Protein AF-A0A0C9VPK1-F1 (afdb_monomer)

pLDDT: mean 84.2, std 15.13, range [41.62, 97.56]

Secondary structure (DSSP, 8-state):
-----------------------PPPPHHHHHHHHHHHHHH-STT--HHHHHT-TTTGGGTTTS-HHHH-GGGG-HHHHHHHHHHHHHHH-TT-SSHHHHHHHHHHHTTS-GGG-SEEEEEEEE-TTSSSEEEEEEE--HHHHGGGGG-SEEEEE------SSSS---EEEEE-TTT----

Nearest PDB structures (foldseek):
  8xat-assembly2_B-3  TM=3.861E-01  e=8.772E-01  Arabidopsis thaliana
  7z8k-assembly1_e  TM=2.302E-01  e=4.860E+00  Homo sapiens
  8pr3-assembly1_f  TM=2.172E-01  e=9.303E+00  Homo sapiens

Foldseek 3Di:
DDDDDDDDDDPPPPPPPDPPQPPDDQDPLLLVLLLVLCVVLDLVPDALVSSQPRPVNCVSQVNDGSCVSPVNSVDRVVSVVSSVVSQCVVQVLHPDLSSVVVVQVVLVVDDPQAHFWDDWDWAQDPVRPGIDTDTDGDNNVVVVCQVQFPDKDKPPPPPVDPDDDDDIDIDTHHPVVPDDD

Mean predicted aligned error: 11.18 Å

Sequence (181 aa):
MLASQFIPCQPFYSPYNHPSFPSAKLTYQGKAAYQEAIRRAGIIGATVHKVDNAVSTPAIFNNESPQAVFPTLGNRCIKNDILMREKKRHCPNGVGFLGVVAAHMEDMKKNPEDRYIHYVQTELSSDGNGNIEVVVMMNAKLVQELHSARASLYDNTYKKVLRAHNEWEAVIWNDKLNCRK

Structure (mmCIF, N/CA/C/O backbone):
data_AF-A0A0C9VPK1-F1
#
_entry.id   AF-A0A0C9VPK1-F1
#
loop_
_atom_site.group_PDB
_atom_site.id
_atom_site.type_symbol
_atom_site.label_atom_id
_atom_site.label_alt_id
_atom_site.label_comp_id
_atom_site.label_asym_id
_atom_site.label_entity_id
_atom_site.label_seq_id
_atom_site.pdbx_PDB_ins_code
_atom_site.Cartn_x
_atom_site.Cartn_y
_atom_site.Cartn_z
_atom_site.occupancy
_atom_site.B_iso_or_equiv
_atom_site.auth_seq_id
_atom_site.auth_comp_id
_atom_site.auth_asym_id
_atom_site.auth_atom_id
_atom_site.pdbx_PDB_model_num
ATOM 1 N N . MET A 1 1 ? 71.068 -23.345 11.509 1.00 42.56 1 MET A N 1
ATOM 2 C CA . MET A 1 1 ? 70.682 -23.029 10.117 1.00 42.56 1 MET A CA 1
ATOM 3 C C . MET A 1 1 ? 69.201 -23.341 9.965 1.00 42.56 1 MET A C 1
ATOM 5 O O . MET A 1 1 ? 68.855 -24.509 9.898 1.00 42.56 1 MET A O 1
ATOM 9 N N . LEU A 1 2 ? 68.329 -22.331 10.009 1.00 41.62 2 LEU A N 1
ATOM 10 C CA . LEU A 1 2 ? 66.895 -22.486 9.736 1.00 41.62 2 LEU A CA 1
ATOM 11 C C . LEU A 1 2 ? 66.598 -21.738 8.437 1.00 41.62 2 LEU A C 1
ATOM 13 O O . LEU A 1 2 ? 66.772 -20.523 8.366 1.00 41.62 2 LEU A O 1
ATOM 17 N N . ALA A 1 3 ? 66.235 -22.488 7.400 1.00 43.94 3 ALA A N 1
ATOM 18 C CA . ALA A 1 3 ? 65.866 -21.952 6.100 1.00 43.94 3 ALA A CA 1
ATOM 19 C C . ALA A 1 3 ? 64.449 -21.364 6.180 1.00 43.94 3 ALA A C 1
ATOM 21 O O . ALA A 1 3 ? 63.481 -22.090 6.398 1.00 43.94 3 ALA A O 1
ATOM 22 N N . SER A 1 4 ? 64.343 -20.046 6.017 1.00 48.31 4 SER A N 1
ATOM 23 C CA . SER A 1 4 ? 63.071 -19.344 5.851 1.00 48.31 4 SER A CA 1
ATOM 24 C C . SER A 1 4 ? 62.548 -19.606 4.438 1.00 48.31 4 SER A C 1
ATOM 26 O O . SER A 1 4 ? 63.126 -19.134 3.458 1.00 48.31 4 SER A O 1
ATOM 28 N N . GLN A 1 5 ? 61.493 -20.411 4.321 1.00 52.12 5 GLN A N 1
ATOM 29 C CA . GLN A 1 5 ? 60.783 -20.625 3.063 1.00 52.12 5 GLN A CA 1
ATOM 30 C C . GLN A 1 5 ? 59.834 -19.445 2.827 1.00 52.12 5 GLN A C 1
ATOM 32 O O . GLN A 1 5 ? 58.813 -19.304 3.496 1.00 52.12 5 GLN A O 1
ATOM 37 N N . PHE A 1 6 ? 60.183 -18.587 1.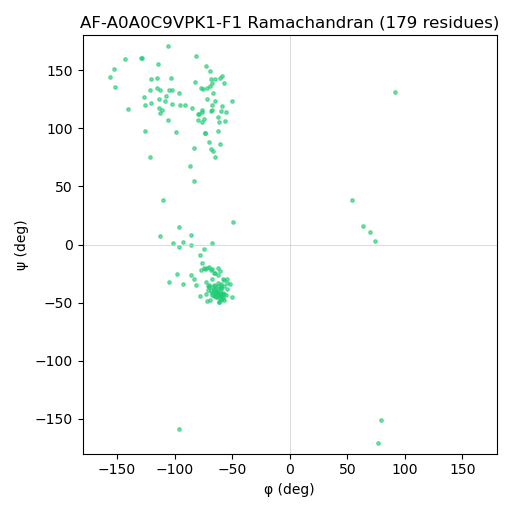868 1.00 45.78 6 PHE A N 1
ATOM 38 C CA . PHE A 1 6 ? 59.280 -17.575 1.326 1.00 45.78 6 PHE A CA 1
ATOM 39 C C . PHE A 1 6 ? 58.164 -18.268 0.534 1.00 45.78 6 PHE A C 1
ATOM 41 O O . PHE A 1 6 ? 58.421 -18.877 -0.503 1.00 45.78 6 PHE A O 1
ATOM 48 N N . ILE A 1 7 ? 56.924 -18.159 1.009 1.00 53.84 7 ILE A N 1
ATOM 49 C CA . ILE A 1 7 ? 55.732 -18.533 0.243 1.00 53.84 7 ILE A CA 1
ATOM 50 C C . ILE A 1 7 ? 55.358 -17.322 -0.626 1.00 53.84 7 ILE A C 1
ATOM 52 O O . ILE A 1 7 ? 55.063 -16.261 -0.071 1.00 53.84 7 ILE A O 1
ATOM 56 N N . PRO A 1 8 ? 55.372 -17.417 -1.966 1.00 48.47 8 PRO A N 1
ATOM 57 C CA . PRO A 1 8 ? 54.947 -16.310 -2.810 1.00 48.47 8 PRO A CA 1
ATOM 58 C C . PRO A 1 8 ? 53.423 -16.145 -2.729 1.00 48.47 8 PRO A C 1
ATOM 60 O O . PRO A 1 8 ? 52.670 -17.082 -2.998 1.00 48.47 8 PRO A O 1
ATOM 63 N N . CYS A 1 9 ? 52.962 -14.938 -2.386 1.00 46.94 9 CYS A N 1
ATOM 64 C CA . CYS A 1 9 ? 51.560 -14.544 -2.515 1.00 46.94 9 CYS A CA 1
ATOM 65 C C . CYS A 1 9 ? 51.147 -14.607 -3.992 1.00 46.94 9 CYS A C 1
ATOM 67 O O . CYS A 1 9 ? 51.520 -13.748 -4.789 1.00 46.94 9 CYS A O 1
ATOM 69 N N . GLN A 1 10 ? 50.370 -15.623 -4.359 1.00 56.12 10 GLN A N 1
ATOM 70 C CA . GLN A 1 10 ? 49.669 -15.660 -5.640 1.00 56.12 10 GLN A CA 1
ATOM 71 C C . GLN A 1 10 ? 48.596 -14.554 -5.644 1.00 56.12 10 GLN A C 1
ATOM 73 O O . GLN A 1 10 ? 47.824 -14.463 -4.684 1.00 56.12 10 GLN A O 1
ATOM 78 N N . PRO A 1 11 ? 48.508 -13.705 -6.684 1.00 51.56 11 PRO A N 1
ATOM 79 C CA . PRO A 1 11 ? 47.418 -12.749 -6.792 1.00 51.56 11 PRO A CA 1
ATOM 80 C C . PRO A 1 11 ? 46.107 -13.510 -7.029 1.00 51.56 11 PRO A C 1
ATOM 82 O O . PRO A 1 11 ? 45.929 -14.163 -8.055 1.00 51.56 11 PRO A O 1
ATOM 85 N N . PHE A 1 12 ? 45.176 -13.415 -6.078 1.00 52.31 12 PHE A N 1
ATOM 86 C CA . PHE A 1 12 ? 43.795 -13.874 -6.232 1.00 52.31 12 PHE A CA 1
ATOM 87 C C . PHE A 1 12 ? 43.073 -13.011 -7.285 1.00 52.31 12 PHE A C 1
ATOM 89 O O . PHE A 1 12 ? 42.327 -12.094 -6.950 1.00 52.31 12 PHE A O 1
ATOM 96 N N . TYR A 1 13 ? 43.278 -13.289 -8.573 1.00 54.75 13 TYR A N 1
ATOM 97 C CA . TYR A 1 13 ? 42.384 -12.817 -9.631 1.00 54.75 13 TYR A CA 1
ATOM 98 C C . TYR A 1 13 ? 41.205 -13.786 -9.730 1.00 54.75 13 TYR A C 1
ATOM 100 O O . TYR A 1 13 ? 41.189 -14.694 -10.555 1.00 54.75 13 TYR A O 1
ATOM 108 N N . SER A 1 14 ? 40.208 -13.603 -8.864 1.00 59.59 14 SER A N 1
ATOM 109 C CA . SER A 1 14 ? 38.869 -14.100 -9.171 1.00 59.59 14 SER A CA 1
ATOM 110 C C . SER A 1 14 ? 38.235 -13.088 -10.129 1.00 59.59 14 SER A C 1
ATOM 112 O O . SER A 1 14 ? 38.027 -11.942 -9.717 1.00 59.59 14 SER A O 1
ATOM 114 N N . PRO A 1 15 ? 37.982 -13.420 -11.409 1.00 57.31 15 PRO A N 1
ATOM 115 C CA . PRO A 1 15 ? 37.240 -12.524 -12.280 1.00 57.31 15 PRO A CA 1
ATOM 116 C C . PRO A 1 15 ? 35.837 -12.355 -11.692 1.00 57.31 15 PRO A C 1
ATOM 118 O O . PRO A 1 15 ? 35.029 -13.284 -11.675 1.00 57.31 15 PRO A O 1
ATOM 121 N N . TYR A 1 16 ? 35.555 -11.161 -11.173 1.00 54.12 16 TYR A N 1
ATOM 122 C CA . TYR A 1 16 ? 34.211 -10.769 -10.779 1.00 54.12 16 TYR A CA 1
ATOM 123 C C . TYR A 1 16 ? 33.336 -10.776 -12.037 1.00 54.12 16 TYR A C 1
ATOM 125 O O . TYR A 1 16 ? 33.333 -9.823 -12.815 1.00 54.12 16 TYR A O 1
ATOM 133 N N . ASN A 1 17 ? 32.599 -11.868 -12.252 1.00 57.59 17 ASN A N 1
ATOM 134 C CA . ASN A 1 17 ? 31.547 -11.946 -13.259 1.00 57.59 17 ASN A CA 1
ATOM 135 C C . ASN A 1 17 ? 30.399 -11.032 -12.819 1.00 57.59 17 ASN A C 1
ATOM 137 O O . ASN A 1 17 ? 29.425 -11.478 -12.213 1.00 57.59 17 ASN A O 1
ATOM 141 N N . HIS A 1 18 ? 30.515 -9.733 -13.088 1.00 54.72 18 HIS A N 1
ATOM 142 C CA . HIS A 1 18 ? 29.355 -8.858 -13.051 1.00 54.72 18 HIS A CA 1
ATOM 143 C C . HIS A 1 18 ? 28.410 -9.309 -14.170 1.00 54.72 18 HIS A C 1
ATOM 145 O O . HIS A 1 18 ? 28.839 -9.352 -15.325 1.00 54.72 18 HIS A O 1
ATOM 151 N N . PRO A 1 19 ? 27.143 -9.650 -13.874 1.00 58.69 19 PRO A N 1
ATOM 152 C CA . PRO A 1 19 ? 26.166 -9.926 -14.915 1.00 58.69 19 PRO A CA 1
ATOM 153 C C . PRO A 1 19 ? 26.096 -8.718 -15.851 1.00 58.69 19 PRO A C 1
ATOM 155 O O . PRO A 1 19 ? 25.707 -7.623 -15.436 1.00 58.69 19 PRO A O 1
ATOM 158 N N . SER A 1 20 ? 26.510 -8.896 -17.104 1.00 59.22 20 SER A N 1
ATOM 159 C CA . SER A 1 20 ? 26.363 -7.873 -18.129 1.00 59.22 20 SER A CA 1
ATOM 160 C C . SER A 1 20 ? 24.892 -7.820 -18.516 1.00 59.22 20 SER A C 1
ATOM 162 O O . SER A 1 20 ? 24.392 -8.614 -19.311 1.00 59.22 20 SER A O 1
ATOM 164 N N . PHE A 1 21 ? 24.156 -6.889 -17.911 1.00 62.47 21 PHE A N 1
ATOM 165 C CA . PHE A 1 21 ? 22.821 -6.592 -18.404 1.00 62.47 21 PHE A CA 1
ATOM 166 C C . PHE A 1 21 ? 22.936 -6.100 -19.851 1.00 62.47 21 PHE A C 1
ATOM 168 O O . PHE A 1 21 ? 23.884 -5.373 -20.168 1.00 62.47 21 PHE A O 1
ATOM 175 N N . PRO A 1 22 ? 21.985 -6.463 -20.727 1.00 63.25 22 PRO A N 1
ATOM 176 C CA . PRO A 1 22 ? 21.956 -5.949 -22.086 1.00 63.25 22 PRO A CA 1
ATOM 177 C C . PRO A 1 22 ? 22.067 -4.424 -22.045 1.00 63.25 22 PRO A C 1
ATOM 179 O O . PRO A 1 22 ? 21.245 -3.761 -21.413 1.00 63.25 22 PRO A O 1
ATOM 182 N N . SER A 1 23 ? 23.065 -3.861 -22.728 1.00 63.34 23 SER A N 1
ATOM 183 C CA . SER A 1 23 ? 23.268 -2.405 -22.838 1.00 63.34 23 SER A CA 1
ATOM 184 C C . SER A 1 23 ? 22.165 -1.703 -23.641 1.00 63.34 23 SER A C 1
ATOM 186 O O . SER A 1 23 ? 22.208 -0.490 -23.857 1.00 63.34 23 SER A O 1
ATOM 188 N N . ALA A 1 24 ? 21.170 -2.466 -24.099 1.00 70.94 24 ALA A N 1
ATOM 189 C CA . ALA A 1 24 ? 20.020 -1.972 -24.818 1.00 70.94 24 ALA A CA 1
ATOM 190 C C . ALA A 1 24 ? 19.269 -0.924 -23.986 1.00 70.94 24 ALA A C 1
ATOM 192 O O . ALA A 1 24 ? 19.067 -1.055 -22.777 1.00 70.94 24 ALA A O 1
ATOM 193 N N . LYS A 1 25 ? 18.825 0.138 -24.657 1.00 82.69 25 LYS A N 1
ATOM 194 C CA . LYS A 1 25 ? 17.969 1.148 -24.037 1.00 82.69 25 LYS A CA 1
ATOM 195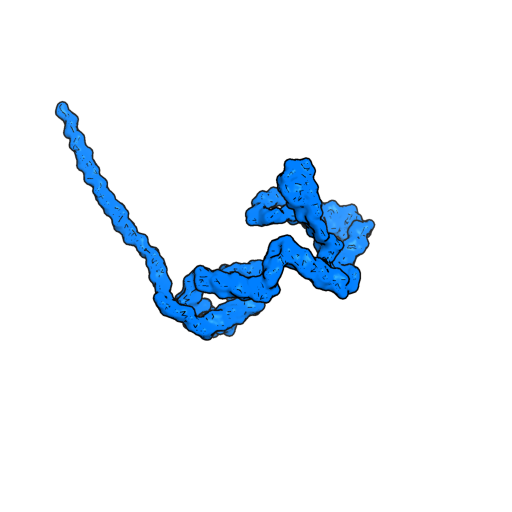 C C . LYS A 1 25 ? 16.598 0.540 -23.747 1.00 82.69 25 LYS A C 1
ATOM 197 O O . LYS A 1 25 ? 16.068 -0.224 -24.553 1.00 82.69 25 LYS A O 1
ATOM 202 N N . LEU A 1 26 ? 16.003 0.916 -22.614 1.00 87.81 26 LEU A N 1
ATOM 203 C CA . LEU A 1 26 ? 14.614 0.578 -22.310 1.00 87.81 26 LEU A CA 1
ATOM 204 C C . LEU A 1 26 ? 13.706 1.148 -23.408 1.00 87.81 26 LEU A C 1
ATOM 206 O O . LEU A 1 26 ? 13.651 2.364 -23.604 1.00 87.81 26 LEU A O 1
AT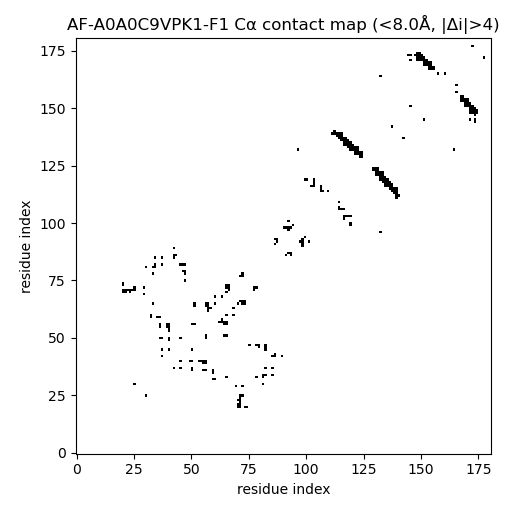OM 210 N N . THR A 1 27 ? 12.989 0.273 -24.110 1.00 92.44 27 THR A N 1
ATOM 211 C CA . THR A 1 27 ? 12.026 0.685 -25.134 1.00 92.44 27 THR A CA 1
ATOM 212 C C . THR A 1 27 ? 10.784 1.291 -24.484 1.00 92.44 27 THR A C 1
ATOM 214 O O . THR A 1 27 ? 10.420 0.961 -23.351 1.00 92.44 27 THR A O 1
ATOM 217 N N . TYR A 1 28 ? 10.094 2.172 -25.213 1.00 94.81 28 TYR A N 1
ATOM 218 C CA . TYR A 1 28 ? 8.826 2.736 -24.747 1.00 94.81 28 TYR A CA 1
ATOM 219 C C . TYR A 1 28 ? 7.793 1.638 -24.449 1.00 94.81 28 TYR A C 1
ATOM 221 O O . TYR A 1 28 ? 7.147 1.678 -23.406 1.00 94.81 28 TYR A O 1
ATOM 229 N N . GLN A 1 29 ? 7.701 0.627 -25.320 1.00 94.62 29 GLN A N 1
ATOM 230 C CA . GLN A 1 29 ? 6.799 -0.515 -25.148 1.00 94.62 29 GLN A CA 1
ATOM 231 C C . GLN A 1 29 ? 7.100 -1.296 -23.864 1.00 94.62 29 GLN A C 1
ATOM 233 O O . GLN A 1 29 ? 6.183 -1.537 -23.086 1.00 94.62 29 GLN A O 1
ATOM 238 N N . GLY A 1 30 ? 8.372 -1.609 -23.585 1.00 94.50 30 GLY A N 1
ATOM 239 C CA . GLY A 1 30 ? 8.754 -2.309 -22.356 1.00 94.50 30 GLY A CA 1
ATOM 240 C C . GLY A 1 30 ? 8.433 -1.498 -21.100 1.00 94.50 30 GLY A C 1
ATOM 241 O O . GLY A 1 30 ? 7.912 -2.035 -20.123 1.00 94.50 30 GLY A O 1
ATOM 242 N N . LYS A 1 31 ? 8.659 -0.178 -21.145 1.00 96.25 31 LYS A N 1
ATOM 243 C CA . LYS A 1 31 ? 8.264 0.732 -20.061 1.00 96.25 31 LYS A CA 1
ATOM 244 C C . LYS A 1 31 ? 6.748 0.730 -19.849 1.00 96.25 31 LYS A C 1
ATOM 246 O O . LYS A 1 31 ? 6.309 0.592 -18.712 1.00 96.25 31 LYS A O 1
ATOM 251 N N . ALA A 1 32 ? 5.968 0.882 -20.918 1.00 97.00 32 ALA A N 1
ATOM 252 C CA . ALA A 1 32 ? 4.511 0.945 -20.858 1.00 97.00 32 ALA A CA 1
ATOM 253 C C . ALA A 1 32 ? 3.898 -0.377 -20.367 1.00 97.00 32 ALA A C 1
ATOM 255 O O . ALA A 1 32 ? 3.043 -0.358 -19.484 1.00 97.00 32 ALA A O 1
ATOM 256 N N . ALA A 1 33 ? 4.387 -1.518 -20.863 1.00 96.75 33 ALA A N 1
ATOM 257 C CA . ALA A 1 33 ? 3.967 -2.845 -20.417 1.00 96.75 33 ALA A CA 1
ATOM 258 C C . ALA A 1 33 ? 4.248 -3.050 -18.922 1.00 96.75 33 ALA A C 1
ATOM 260 O O . ALA A 1 33 ? 3.382 -3.497 -18.173 1.00 96.75 33 ALA A O 1
ATOM 261 N N . TYR A 1 34 ? 5.432 -2.647 -18.450 1.00 97.56 34 TYR A N 1
ATOM 262 C CA . TYR A 1 34 ? 5.765 -2.772 -17.032 1.00 97.56 34 TYR A CA 1
ATOM 263 C C . TYR A 1 34 ? 4.965 -1.799 -16.146 1.00 97.56 34 TYR A C 1
ATOM 265 O O . TYR A 1 34 ? 4.568 -2.158 -15.041 1.00 97.56 34 TYR A O 1
ATOM 273 N N . GLN A 1 35 ? 4.658 -0.588 -16.629 1.00 97.25 35 GLN A N 1
ATOM 274 C CA . GLN A 1 35 ? 3.729 0.328 -15.949 1.00 97.25 35 GLN A CA 1
ATOM 275 C C . GLN A 1 35 ? 2.328 -0.275 -15.820 1.00 97.25 35 GLN A C 1
ATOM 277 O O . GLN A 1 35 ? 1.709 -0.160 -14.765 1.00 97.25 35 GLN A O 1
ATOM 282 N N . GLU A 1 36 ? 1.838 -0.941 -16.863 1.00 96.69 36 GLU A N 1
ATOM 283 C CA . GLU A 1 36 ? 0.554 -1.637 -16.819 1.00 96.69 36 GLU A CA 1
ATOM 284 C C . GLU A 1 36 ? 0.575 -2.804 -15.822 1.00 96.69 36 GLU A C 1
ATOM 286 O O . GLU A 1 36 ? -0.352 -2.951 -15.027 1.00 96.69 36 GLU A O 1
ATOM 291 N N . ALA A 1 37 ? 1.672 -3.566 -15.769 1.00 97.06 37 ALA A N 1
ATOM 292 C CA . ALA A 1 37 ? 1.845 -4.633 -14.783 1.00 97.06 37 ALA A CA 1
ATOM 293 C C . ALA A 1 37 ? 1.796 -4.106 -13.344 1.00 97.06 37 ALA A C 1
ATOM 295 O O . ALA A 1 37 ? 1.114 -4.681 -12.498 1.00 97.06 37 ALA A O 1
ATOM 296 N N . ILE A 1 38 ? 2.441 -2.966 -13.079 1.00 97.00 38 ILE A N 1
ATOM 297 C CA . ILE A 1 38 ? 2.388 -2.286 -11.778 1.00 97.00 38 ILE A CA 1
ATOM 298 C C . ILE A 1 38 ? 0.948 -1.904 -11.405 1.00 97.00 38 ILE A C 1
ATOM 300 O O . ILE A 1 38 ? 0.539 -2.099 -10.260 1.00 97.00 38 ILE A O 1
ATOM 304 N N . ARG A 1 39 ? 0.168 -1.369 -12.352 1.00 94.94 39 ARG A N 1
ATOM 305 C CA . ARG A 1 39 ? -1.224 -0.969 -12.095 1.00 94.94 39 ARG A CA 1
ATOM 306 C C . ARG A 1 39 ? -2.113 -2.166 -11.783 1.00 94.94 39 ARG A C 1
ATOM 308 O O . ARG A 1 39 ? -2.876 -2.097 -10.825 1.00 94.94 39 ARG A O 1
ATOM 315 N N . ARG A 1 40 ? -1.988 -3.258 -12.546 1.00 94.69 40 ARG A N 1
ATOM 316 C CA . ARG A 1 40 ? -2.790 -4.474 -12.334 1.00 94.69 40 ARG A CA 1
ATOM 317 C C . ARG A 1 40 ? -2.415 -5.228 -11.064 1.00 94.69 40 ARG A C 1
ATOM 319 O O . ARG A 1 40 ? -3.300 -5.738 -10.390 1.00 94.69 40 ARG A O 1
ATOM 326 N N . ALA A 1 41 ? -1.129 -5.258 -10.714 1.00 94.94 41 ALA A N 1
ATOM 327 C CA . ALA A 1 41 ? -0.662 -5.855 -9.465 1.00 94.94 41 ALA A CA 1
ATOM 328 C C . ALA A 1 41 ? -1.071 -5.039 -8.221 1.00 94.94 41 ALA A C 1
ATOM 330 O O . ALA A 1 41 ? -1.066 -5.567 -7.110 1.00 94.94 41 ALA A O 1
ATOM 331 N N . GLY A 1 42 ? -1.422 -3.762 -8.404 1.00 92.75 42 GLY A N 1
ATOM 332 C CA . GLY A 1 42 ? -1.739 -2.824 -7.333 1.00 92.75 42 GLY A CA 1
ATOM 333 C C . GLY A 1 42 ? -0.504 -2.054 -6.867 1.00 92.75 42 GLY A C 1
ATOM 334 O O . GLY A 1 42 ? 0.546 -2.621 -6.591 1.00 92.75 42 GLY A O 1
ATOM 335 N N . ILE A 1 43 ? -0.624 -0.728 -6.768 1.00 91.38 43 ILE A N 1
ATOM 336 C CA . ILE A 1 43 ? 0.518 0.175 -6.523 1.00 91.38 43 ILE A CA 1
ATOM 337 C C . ILE A 1 43 ? 0.891 0.246 -5.039 1.00 91.38 43 ILE A C 1
ATOM 339 O O . ILE A 1 43 ? 2.070 0.370 -4.678 1.00 91.38 43 ILE A O 1
ATOM 343 N N . ILE A 1 44 ? -0.114 0.161 -4.168 1.00 85.69 44 ILE A N 1
ATOM 344 C CA . ILE A 1 44 ? 0.054 0.255 -2.719 1.00 85.69 44 ILE A CA 1
ATOM 345 C C . ILE A 1 44 ? 0.832 -0.970 -2.235 1.00 85.69 44 ILE A C 1
ATOM 347 O O . ILE A 1 44 ? 0.433 -2.112 -2.438 1.00 85.69 44 ILE A O 1
ATOM 351 N N . GLY A 1 45 ? 1.993 -0.735 -1.620 1.00 85.00 45 GLY A N 1
ATOM 352 C CA . GLY A 1 45 ? 2.850 -1.811 -1.119 1.00 85.00 45 GLY A CA 1
ATOM 353 C C . GLY A 1 45 ? 3.535 -2.661 -2.199 1.00 85.00 45 GLY A C 1
ATOM 354 O O . GLY A 1 45 ? 4.137 -3.685 -1.850 1.00 85.00 45 GLY A O 1
ATOM 355 N N . ALA A 1 46 ? 3.489 -2.255 -3.476 1.00 91.94 46 ALA A N 1
ATOM 356 C CA . ALA A 1 46 ? 4.197 -2.944 -4.552 1.00 91.94 46 ALA A CA 1
ATOM 357 C C . ALA A 1 46 ? 5.715 -2.875 -4.372 1.00 91.94 46 ALA A C 1
ATOM 359 O O . ALA A 1 46 ? 6.289 -1.852 -3.990 1.00 91.94 46 ALA A O 1
ATOM 360 N N . THR A 1 47 ? 6.381 -3.968 -4.713 1.00 94.94 47 THR A N 1
ATOM 361 C CA . THR A 1 47 ? 7.832 -4.061 -4.884 1.00 94.94 47 THR A CA 1
ATOM 362 C C . THR A 1 47 ? 8.091 -4.698 -6.241 1.00 94.94 47 THR A C 1
ATOM 364 O O . THR A 1 47 ? 7.208 -5.367 -6.770 1.00 94.94 47 THR A O 1
ATOM 367 N N . VAL A 1 48 ? 9.292 -4.531 -6.802 1.00 96.44 48 VAL A N 1
ATOM 368 C CA . VAL A 1 48 ? 9.663 -5.198 -8.066 1.00 96.44 48 VAL A CA 1
ATOM 369 C C . VAL A 1 48 ? 9.357 -6.698 -7.999 1.00 96.44 48 VAL A C 1
ATOM 371 O O . VAL A 1 48 ? 8.699 -7.226 -8.880 1.00 96.44 48 VAL A O 1
ATOM 374 N N . HIS A 1 49 ? 9.716 -7.346 -6.888 1.00 96.00 49 HIS A N 1
ATOM 375 C CA . HIS A 1 49 ? 9.436 -8.762 -6.663 1.00 96.00 49 HIS A CA 1
ATOM 376 C C . HIS A 1 49 ? 7.934 -9.093 -6.641 1.00 96.00 49 HIS A C 1
ATOM 378 O O . HIS A 1 49 ? 7.525 -10.085 -7.234 1.00 96.00 49 HIS A O 1
ATOM 384 N N . LYS A 1 50 ? 7.097 -8.278 -5.981 1.00 96.12 50 LYS A N 1
ATOM 385 C CA . LYS A 1 50 ? 5.640 -8.495 -5.978 1.00 96.12 50 LYS A CA 1
ATOM 386 C C . LYS A 1 50 ? 5.024 -8.304 -7.360 1.00 96.12 50 LYS A C 1
ATOM 388 O O . LYS A 1 50 ? 4.115 -9.039 -7.708 1.00 96.12 50 LYS A O 1
ATOM 393 N N . VAL A 1 51 ? 5.509 -7.326 -8.126 1.00 96.81 51 VAL A N 1
ATOM 394 C CA . VAL A 1 51 ? 5.019 -7.059 -9.484 1.00 96.81 51 VAL A CA 1
ATOM 395 C C . VAL A 1 51 ? 5.427 -8.190 -10.422 1.00 96.81 51 VAL A C 1
ATOM 397 O O . VAL A 1 51 ? 4.572 -8.720 -11.118 1.00 96.81 51 VAL A O 1
ATOM 400 N N . ASP A 1 52 ? 6.691 -8.615 -10.401 1.00 96.12 52 ASP A N 1
ATOM 401 C CA . ASP A 1 52 ? 7.180 -9.708 -11.251 1.00 96.12 52 ASP A CA 1
ATOM 402 C C . ASP A 1 52 ? 6.421 -11.024 -10.996 1.00 96.12 52 ASP A C 1
ATOM 404 O O . ASP A 1 52 ? 6.131 -11.753 -11.939 1.00 96.12 52 ASP A O 1
ATOM 408 N N . ASN A 1 53 ? 6.061 -11.301 -9.736 1.00 95.50 53 ASN A N 1
ATOM 409 C CA . ASN A 1 53 ? 5.344 -12.517 -9.335 1.00 95.50 53 ASN A CA 1
ATOM 410 C C . ASN A 1 53 ? 3.814 -12.370 -9.293 1.00 95.50 53 ASN A C 1
ATOM 412 O O . ASN A 1 53 ? 3.122 -13.308 -8.897 1.00 95.50 53 ASN A O 1
ATOM 416 N N . ALA A 1 54 ? 3.259 -11.209 -9.646 1.00 95.56 54 ALA A N 1
ATOM 41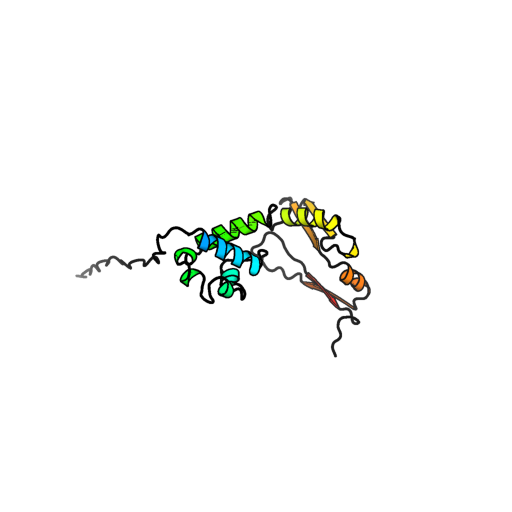7 C CA . ALA A 1 54 ? 1.813 -11.036 -9.652 1.00 95.56 54 ALA A CA 1
ATOM 418 C C . ALA A 1 54 ? 1.179 -11.889 -10.758 1.00 95.56 54 ALA A C 1
ATOM 420 O O . ALA A 1 54 ? 1.660 -11.913 -11.889 1.00 95.56 54 ALA A O 1
ATOM 421 N N . VAL A 1 55 ? 0.042 -12.523 -10.456 1.00 95.06 55 VAL A N 1
ATOM 422 C CA . VAL A 1 55 ? -0.706 -13.376 -11.404 1.00 95.06 55 VAL A CA 1
ATOM 423 C C . VAL A 1 55 ? -1.086 -12.617 -12.683 1.00 95.06 55 VAL A C 1
ATOM 425 O O . VAL A 1 55 ? -1.144 -13.193 -13.764 1.00 95.06 55 VAL A O 1
ATOM 428 N N . SER A 1 56 ? -1.301 -11.304 -12.583 1.00 95.62 56 SER A N 1
ATOM 429 C CA . SER A 1 56 ? -1.632 -10.441 -13.718 1.00 95.62 56 SER A CA 1
ATOM 430 C C . SER A 1 56 ? -0.460 -10.156 -14.659 1.00 95.62 56 SER A C 1
ATOM 432 O O . SER A 1 56 ? -0.688 -9.736 -15.791 1.00 95.62 56 SER A O 1
ATOM 434 N N . THR A 1 57 ? 0.782 -10.312 -14.197 1.00 95.56 57 THR A N 1
ATOM 435 C CA . THR A 1 57 ? 1.974 -9.858 -14.922 1.00 95.56 57 THR A CA 1
ATOM 436 C C . THR A 1 57 ? 2.278 -10.719 -16.148 1.00 95.56 57 THR A C 1
ATOM 438 O O . THR A 1 57 ? 2.412 -10.133 -17.222 1.00 95.56 57 THR A O 1
ATOM 441 N N . PRO A 1 58 ? 2.299 -12.067 -16.078 1.00 94.75 58 PRO A N 1
ATOM 442 C CA . PRO A 1 58 ? 2.521 -12.901 -17.261 1.00 94.75 58 PRO A CA 1
ATOM 443 C C . PRO A 1 58 ? 1.538 -12.604 -18.400 1.00 94.75 58 PRO A C 1
ATOM 445 O O . PRO A 1 58 ? 1.950 -12.520 -19.552 1.00 94.75 58 PRO A O 1
ATOM 448 N N . ALA A 1 59 ? 0.265 -12.330 -18.094 1.00 95.12 59 ALA A N 1
ATOM 449 C CA . ALA A 1 59 ? -0.748 -12.007 -19.104 1.00 95.12 59 ALA A CA 1
ATOM 450 C C . ALA A 1 59 ? -0.418 -10.748 -19.936 1.00 95.12 59 ALA A C 1
ATOM 452 O O . ALA A 1 59 ? -0.911 -10.599 -21.050 1.00 95.12 59 ALA A O 1
ATOM 453 N N . ILE A 1 60 ? 0.416 -9.842 -19.415 1.00 96.25 60 ILE A N 1
ATOM 454 C CA . ILE A 1 60 ? 0.870 -8.628 -20.115 1.00 96.25 60 ILE A CA 1
ATOM 455 C C . ILE A 1 60 ? 2.098 -8.915 -20.990 1.00 96.25 60 ILE A C 1
ATOM 457 O O . ILE A 1 60 ? 2.323 -8.234 -21.989 1.00 96.25 60 ILE A O 1
ATOM 461 N N . PHE A 1 61 ? 2.881 -9.933 -20.635 1.00 96.12 61 PHE A N 1
ATOM 462 C CA . PHE A 1 61 ? 4.125 -10.320 -21.300 1.00 96.12 61 PHE A CA 1
ATOM 463 C C . PHE A 1 61 ? 3.975 -11.657 -22.046 1.00 96.12 61 PHE A C 1
ATOM 465 O O . PHE A 1 61 ? 4.893 -12.466 -22.052 1.00 96.12 61 PHE A O 1
ATOM 472 N N . ASN A 1 62 ? 2.819 -11.904 -22.675 1.00 93.19 62 ASN A N 1
ATOM 473 C CA . ASN A 1 62 ? 2.543 -13.110 -23.476 1.00 93.19 62 ASN A CA 1
ATOM 474 C C . ASN A 1 62 ? 2.782 -14.440 -22.731 1.00 93.19 62 ASN A C 1
ATOM 476 O O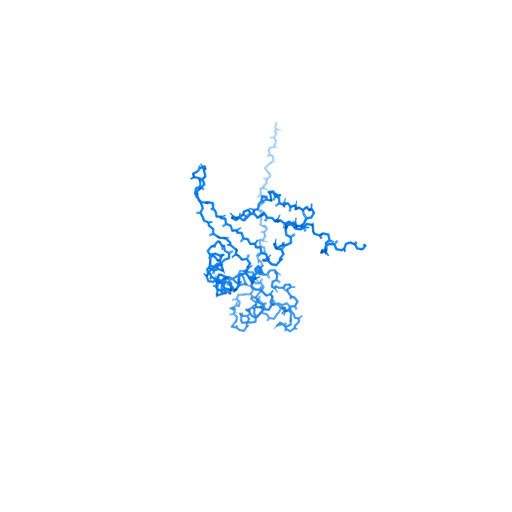 . ASN A 1 62 ? 3.256 -15.410 -23.311 1.00 93.19 62 ASN A O 1
ATOM 480 N N . ASN A 1 63 ? 2.433 -14.484 -21.445 1.00 94.19 63 ASN A N 1
ATOM 481 C CA . ASN A 1 63 ? 2.679 -15.595 -20.519 1.00 94.19 63 ASN A CA 1
ATOM 482 C C . ASN A 1 63 ? 4.161 -15.898 -20.246 1.00 94.19 63 ASN A C 1
ATOM 484 O O . ASN A 1 63 ? 4.479 -16.935 -19.667 1.00 94.19 63 ASN A O 1
ATOM 488 N N . GLU A 1 64 ? 5.061 -14.978 -20.586 1.00 93.31 64 GLU A N 1
ATOM 489 C CA . GLU A 1 64 ? 6.478 -15.056 -20.253 1.00 93.31 64 GLU A CA 1
ATOM 490 C C . GLU A 1 64 ? 6.862 -14.077 -19.134 1.00 93.31 64 GLU A C 1
ATOM 492 O O . GLU A 1 64 ? 6.097 -13.206 -18.710 1.00 93.31 64 GLU A O 1
ATOM 497 N N . SER A 1 65 ? 8.092 -14.215 -18.632 1.00 93.12 65 SER A N 1
ATOM 498 C CA . SER A 1 65 ? 8.652 -13.251 -17.683 1.00 93.12 65 SER A CA 1
ATOM 499 C C . SER A 1 65 ? 8.941 -11.899 -18.363 1.00 93.12 65 SER A C 1
ATOM 501 O O . SER A 1 65 ? 9.347 -11.879 -19.528 1.00 93.12 65 SER A O 1
ATOM 503 N N . PRO A 1 66 ? 8.858 -10.759 -17.646 1.00 93.88 66 PRO A N 1
ATOM 504 C CA . PRO A 1 66 ? 9.135 -9.442 -18.230 1.00 93.88 66 PRO A CA 1
ATOM 505 C C . PRO A 1 66 ? 10.509 -9.333 -18.909 1.00 93.88 66 PRO A C 1
ATOM 507 O O . PRO A 1 66 ? 10.653 -8.632 -19.907 1.00 93.88 66 PRO A O 1
ATOM 510 N N . GLN A 1 67 ? 11.514 -10.038 -18.377 1.00 93.50 67 GLN A N 1
ATOM 511 C CA . GLN A 1 67 ? 12.879 -10.056 -18.911 1.00 93.50 67 GLN A CA 1
ATOM 512 C C . GLN A 1 67 ? 13.049 -10.932 -20.163 1.00 93.50 67 GLN A C 1
ATOM 514 O O . GLN A 1 67 ? 13.991 -10.704 -20.915 1.00 93.50 67 GLN A O 1
ATOM 519 N N . ALA A 1 68 ? 12.166 -11.910 -20.392 1.00 91.62 68 ALA A N 1
ATOM 520 C CA . ALA A 1 68 ? 12.184 -12.725 -21.608 1.00 91.62 68 ALA A CA 1
ATOM 521 C C . ALA A 1 68 ? 11.691 -11.910 -22.814 1.00 91.62 68 ALA A C 1
ATOM 523 O O . ALA A 1 68 ? 12.335 -11.903 -23.859 1.00 91.62 68 ALA A O 1
ATOM 524 N N . VAL A 1 69 ? 10.626 -11.121 -22.622 1.00 92.69 69 VAL A N 1
ATOM 525 C CA . VAL A 1 69 ? 10.075 -10.244 -23.669 1.00 92.69 69 VAL A CA 1
ATOM 526 C C . VAL A 1 69 ? 10.909 -8.974 -23.850 1.00 92.69 69 VAL A C 1
ATOM 528 O O . VAL A 1 69 ? 11.199 -8.562 -24.972 1.00 92.69 69 VAL A O 1
ATOM 531 N N . PHE A 1 70 ? 11.315 -8.334 -22.749 1.00 92.94 70 PHE A N 1
ATOM 532 C CA . PHE A 1 70 ? 12.145 -7.130 -22.772 1.00 92.94 70 PHE A CA 1
ATOM 533 C C . PHE A 1 70 ? 13.398 -7.341 -21.912 1.00 92.94 70 PHE A C 1
ATOM 535 O O . PHE A 1 70 ? 13.356 -7.100 -20.703 1.00 92.94 70 PHE A O 1
ATOM 542 N N . PRO A 1 71 ? 14.551 -7.689 -22.514 1.00 91.38 71 PRO A N 1
ATOM 543 C CA . PRO A 1 71 ? 15.773 -8.021 -21.772 1.00 91.38 71 PRO A CA 1
ATOM 544 C C . PRO A 1 71 ? 16.240 -6.940 -20.780 1.00 91.38 71 PRO A C 1
ATOM 546 O O . PRO A 1 71 ? 16.802 -7.236 -19.727 1.00 91.38 71 PRO A O 1
ATOM 549 N N . THR A 1 72 ? 15.948 -5.666 -21.065 1.00 91.12 72 THR A N 1
ATOM 550 C CA . THR A 1 72 ? 16.267 -4.525 -20.185 1.00 91.12 72 THR A CA 1
ATOM 551 C C . THR A 1 72 ? 15.511 -4.543 -18.852 1.00 91.12 72 THR A C 1
ATOM 553 O O . THR A 1 72 ? 16.014 -4.016 -17.859 1.00 91.12 72 THR A O 1
ATOM 556 N N . LEU A 1 73 ? 14.345 -5.198 -18.786 1.00 92.50 73 LEU A N 1
ATOM 557 C CA . LEU A 1 73 ? 13.589 -5.409 -17.548 1.00 92.50 73 LEU A CA 1
ATOM 558 C C . LEU A 1 73 ? 14.218 -6.485 -16.646 1.00 92.50 73 LEU A C 1
ATOM 560 O O . LEU A 1 73 ? 13.774 -6.656 -15.513 1.00 92.50 73 LEU A O 1
ATOM 564 N N . GLY A 1 74 ? 15.287 -7.164 -17.075 1.00 90.56 74 GLY A N 1
ATOM 565 C CA . GLY A 1 74 ? 16.136 -7.945 -16.168 1.00 90.56 74 GLY A CA 1
ATOM 566 C C . GLY A 1 74 ? 16.857 -7.064 -15.136 1.00 90.56 74 GLY A C 1
ATOM 567 O O . GLY A 1 74 ? 17.164 -7.510 -14.031 1.00 90.56 74 GLY A O 1
ATOM 568 N N . ASN A 1 75 ? 17.066 -5.777 -15.443 1.00 91.19 75 ASN A N 1
ATOM 569 C CA . ASN A 1 75 ? 17.703 -4.838 -14.527 1.00 91.19 75 ASN A CA 1
ATOM 570 C C . ASN A 1 75 ? 16.713 -4.347 -13.454 1.00 91.19 75 ASN A C 1
ATOM 572 O O . ASN A 1 75 ? 15.779 -3.580 -13.714 1.00 91.19 75 ASN A O 1
ATOM 576 N N . ARG A 1 76 ? 16.962 -4.751 -12.203 1.00 92.50 76 ARG A N 1
ATOM 577 C CA . ARG A 1 76 ? 16.147 -4.368 -11.043 1.00 92.50 76 ARG A CA 1
ATOM 578 C C . ARG A 1 76 ? 16.088 -2.855 -10.815 1.00 92.50 76 ARG A C 1
ATOM 580 O O . ARG A 1 76 ? 15.033 -2.374 -10.406 1.00 92.50 76 ARG A O 1
ATOM 587 N N . CYS A 1 77 ? 17.165 -2.112 -11.073 1.00 92.25 77 CYS A N 1
ATOM 588 C CA . CYS A 1 77 ? 17.194 -0.658 -10.888 1.00 92.25 77 CYS A CA 1
ATOM 589 C C . CYS A 1 77 ? 16.215 0.031 -11.842 1.00 92.25 77 CYS A C 1
ATOM 591 O O . CYS A 1 77 ? 15.402 0.834 -11.400 1.00 92.25 77 CYS A O 1
ATOM 593 N N . ILE A 1 78 ? 16.197 -0.376 -13.117 1.00 93.38 78 ILE A N 1
ATOM 594 C CA . ILE A 1 78 ? 15.260 0.158 -14.117 1.00 93.38 78 ILE A CA 1
ATOM 595 C C . ILE A 1 78 ? 13.809 -0.104 -13.696 1.00 93.38 78 ILE A C 1
ATOM 597 O O . ILE A 1 78 ? 12.984 0.812 -13.695 1.00 93.38 78 ILE A O 1
ATOM 601 N N . LYS A 1 79 ? 13.490 -1.339 -13.287 1.00 95.75 79 LYS A N 1
ATOM 602 C CA . LYS A 1 79 ? 12.149 -1.688 -12.787 1.00 95.75 79 LYS A CA 1
ATOM 603 C C . LYS A 1 79 ? 11.763 -0.866 -11.560 1.00 95.75 79 LYS A C 1
ATOM 605 O O . LYS A 1 79 ? 10.624 -0.408 -11.459 1.00 95.75 79 LYS A O 1
ATOM 610 N N . ASN A 1 80 ? 12.705 -0.663 -10.640 1.00 95.38 80 ASN A N 1
ATOM 611 C CA . ASN A 1 80 ? 12.481 0.132 -9.441 1.00 95.38 80 ASN A CA 1
ATOM 612 C C . ASN A 1 80 ? 12.240 1.610 -9.774 1.00 95.38 80 ASN A C 1
ATOM 614 O O . ASN A 1 80 ? 11.328 2.205 -9.216 1.00 95.38 80 ASN A O 1
ATOM 618 N N . ASP A 1 81 ? 12.972 2.183 -10.727 1.00 95.56 81 ASP A N 1
ATOM 619 C CA . ASP A 1 81 ? 12.767 3.565 -11.169 1.00 95.56 81 ASP A CA 1
ATOM 620 C C . ASP A 1 81 ? 11.382 3.768 -11.791 1.00 95.56 81 ASP A C 1
ATOM 622 O O . ASP A 1 81 ? 10.710 4.765 -11.514 1.00 95.56 81 ASP A O 1
ATOM 626 N N . ILE A 1 82 ? 10.921 2.816 -12.612 1.00 96.38 82 ILE A N 1
ATOM 627 C CA . ILE A 1 82 ? 9.559 2.836 -13.165 1.00 96.38 82 ILE A CA 1
ATOM 628 C C . ILE A 1 82 ? 8.539 2.764 -12.022 1.00 96.38 82 ILE A C 1
ATOM 630 O O . ILE A 1 82 ? 7.645 3.607 -11.950 1.00 96.38 8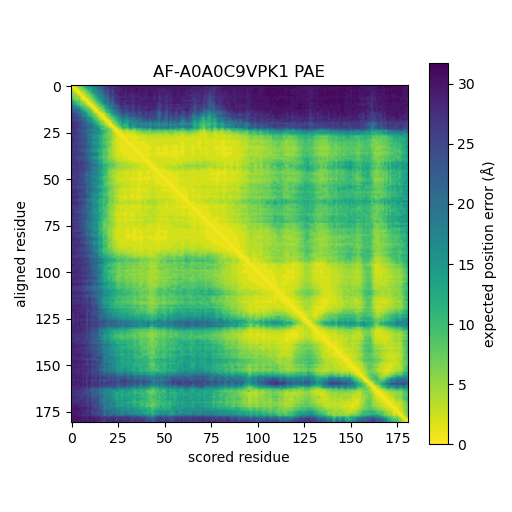2 ILE A O 1
ATOM 634 N N . LEU A 1 83 ? 8.709 1.814 -11.098 1.00 95.88 83 LEU A N 1
ATOM 635 C CA . LEU A 1 83 ? 7.825 1.630 -9.947 1.00 95.88 83 LEU A CA 1
ATOM 636 C C . LEU A 1 83 ? 7.757 2.872 -9.053 1.00 95.88 83 LEU A C 1
ATOM 638 O O . LEU A 1 83 ? 6.669 3.282 -8.660 1.00 95.88 83 LEU A O 1
ATOM 642 N N . MET A 1 84 ? 8.891 3.492 -8.734 1.00 93.25 84 MET A N 1
ATOM 643 C CA . MET A 1 84 ? 8.937 4.673 -7.872 1.00 93.25 84 MET A CA 1
ATOM 644 C C . MET A 1 84 ? 8.285 5.891 -8.534 1.00 93.25 84 MET A C 1
ATOM 646 O O . MET A 1 84 ? 7.584 6.645 -7.859 1.00 93.25 84 MET A O 1
ATOM 650 N N . ARG A 1 85 ? 8.439 6.062 -9.855 1.00 93.75 85 ARG A N 1
ATOM 651 C CA . ARG A 1 85 ? 7.721 7.105 -10.609 1.00 93.75 85 ARG A CA 1
ATOM 652 C C . ARG A 1 85 ? 6.212 6.873 -10.602 1.00 93.75 85 ARG A C 1
ATOM 654 O O . ARG A 1 85 ? 5.457 7.818 -10.390 1.00 93.75 85 ARG A O 1
ATOM 661 N N . GLU A 1 86 ? 5.778 5.629 -10.789 1.00 93.94 86 GLU A N 1
ATOM 662 C CA . GLU A 1 86 ? 4.363 5.250 -10.719 1.00 93.94 86 GLU A CA 1
ATOM 663 C C . GLU A 1 86 ? 3.771 5.486 -9.325 1.00 93.94 86 GLU A C 1
ATOM 665 O O . GLU A 1 86 ? 2.723 6.119 -9.198 1.00 93.94 86 GLU A O 1
ATOM 670 N N . LYS A 1 87 ? 4.486 5.082 -8.269 1.00 91.94 87 LYS A N 1
ATOM 671 C CA . LYS A 1 87 ? 4.101 5.359 -6.880 1.00 91.94 87 LYS A CA 1
ATOM 672 C C . LYS A 1 87 ? 3.972 6.850 -6.606 1.00 91.94 87 LYS A C 1
ATOM 674 O O . LYS A 1 87 ? 2.974 7.263 -6.034 1.00 91.94 87 LYS A O 1
ATOM 679 N N . LYS A 1 88 ? 4.940 7.663 -7.039 1.00 90.75 88 LYS A N 1
ATOM 680 C CA . LYS A 1 88 ? 4.898 9.120 -6.847 1.00 90.75 88 LYS A CA 1
ATOM 681 C C . LYS A 1 88 ? 3.706 9.762 -7.561 1.00 90.75 88 LYS A C 1
ATOM 683 O O . LYS A 1 88 ? 3.128 10.705 -7.037 1.00 90.75 88 LYS A O 1
ATOM 688 N N . ARG A 1 89 ? 3.322 9.253 -8.737 1.00 91.19 89 ARG A N 1
ATOM 689 C CA . ARG A 1 89 ? 2.145 9.745 -9.468 1.00 91.19 89 ARG A CA 1
ATOM 690 C C . ARG A 1 89 ? 0.836 9.425 -8.745 1.00 91.19 89 ARG A C 1
ATOM 692 O O . ARG A 1 89 ? -0.051 10.267 -8.720 1.00 91.19 89 ARG A O 1
ATOM 699 N N . HIS A 1 90 ? 0.713 8.222 -8.188 1.00 88.88 90 HIS A N 1
ATOM 700 C CA . HIS A 1 90 ? -0.510 7.784 -7.507 1.00 88.88 90 HIS A CA 1
ATOM 701 C C . HIS A 1 90 ? -0.616 8.255 -6.055 1.00 88.88 90 HIS A C 1
ATOM 703 O O . HIS A 1 90 ? -1.717 8.469 -5.561 1.00 88.88 90 HIS A O 1
ATOM 709 N N . CYS A 1 91 ? 0.514 8.430 -5.378 1.00 87.31 91 CYS A N 1
ATOM 710 C CA . CYS A 1 91 ? 0.596 8.896 -4.000 1.00 87.31 91 CYS A CA 1
ATOM 711 C C . CYS A 1 91 ? 1.438 10.184 -3.967 1.00 87.31 91 CYS A C 1
ATOM 713 O O . CYS A 1 91 ? 2.606 10.131 -3.570 1.00 87.31 91 CYS A O 1
ATOM 715 N N . PRO A 1 92 ? 0.888 11.338 -4.406 1.00 89.62 92 PRO A N 1
ATOM 716 C CA . PRO A 1 92 ? 1.645 12.590 -4.509 1.00 89.62 92 PRO A CA 1
ATOM 717 C C . PRO A 1 92 ? 2.160 13.077 -3.149 1.00 89.62 92 PRO A C 1
ATOM 719 O O . PRO A 1 92 ? 3.274 13.588 -3.065 1.00 89.62 92 PRO A O 1
ATOM 722 N N . ASN A 1 93 ? 1.399 12.824 -2.082 1.00 90.56 93 ASN A N 1
ATOM 723 C CA . ASN A 1 93 ? 1.768 13.146 -0.699 1.00 90.56 9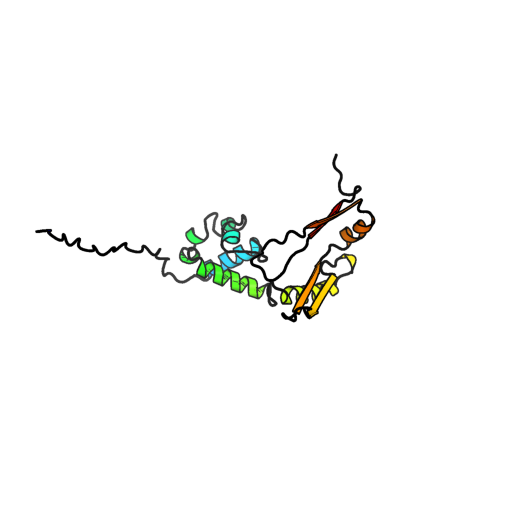3 ASN A CA 1
ATOM 724 C C . ASN A 1 93 ? 2.628 12.049 -0.037 1.00 90.56 93 ASN A C 1
ATOM 726 O O . ASN A 1 93 ? 2.900 12.090 1.161 1.00 90.56 93 ASN A O 1
ATOM 730 N N . GLY A 1 94 ? 3.070 11.057 -0.817 1.00 86.50 94 GLY A N 1
ATOM 731 C CA . GLY A 1 94 ? 3.827 9.909 -0.337 1.00 86.50 94 GLY A CA 1
ATOM 732 C C . GLY A 1 94 ? 2.966 8.862 0.371 1.00 86.50 94 GLY A C 1
ATOM 733 O O . GLY A 1 94 ? 1.740 8.892 0.333 1.00 86.50 94 GLY A O 1
ATOM 734 N N . VAL A 1 95 ? 3.646 7.895 0.990 1.00 82.00 95 VAL A N 1
ATOM 735 C CA . VAL A 1 95 ? 3.040 6.768 1.732 1.00 82.00 95 VAL A CA 1
ATOM 736 C C . VAL A 1 95 ? 3.304 6.841 3.243 1.00 82.00 95 VAL A C 1
ATOM 738 O O . VAL A 1 95 ? 3.044 5.879 3.954 1.00 82.00 95 VAL A O 1
ATOM 741 N N . GLY A 1 96 ? 3.885 7.950 3.715 1.00 86.25 96 GLY A N 1
ATOM 742 C CA . GLY A 1 96 ? 4.140 8.216 5.134 1.00 86.25 96 GLY A CA 1
ATOM 743 C C . GLY A 1 96 ? 3.042 9.074 5.767 1.00 86.25 96 GLY A C 1
ATOM 744 O O . GLY A 1 96 ? 1.947 9.187 5.218 1.00 86.25 96 GLY A O 1
ATOM 745 N N . PHE A 1 97 ? 3.359 9.734 6.883 1.00 89.81 97 PHE A N 1
ATOM 746 C CA . PHE A 1 97 ? 2.399 10.517 7.669 1.00 89.81 97 PHE A CA 1
ATOM 747 C C . PHE A 1 97 ? 1.669 11.603 6.866 1.00 89.81 97 PHE A C 1
ATOM 749 O O . PHE A 1 97 ? 0.448 11.685 6.927 1.00 89.81 97 PHE A O 1
ATOM 756 N N . LEU A 1 98 ? 2.365 12.365 6.013 1.00 91.50 98 LEU A N 1
ATOM 757 C CA . LEU A 1 98 ? 1.718 13.356 5.135 1.00 91.50 98 LEU A CA 1
ATOM 758 C C . LEU A 1 98 ? 0.687 12.734 4.179 1.00 91.50 98 LEU A C 1
ATOM 760 O O . LEU A 1 98 ? -0.342 13.343 3.883 1.00 91.50 98 LEU A O 1
ATOM 764 N N . GLY A 1 99 ? 0.939 11.507 3.718 1.00 91.38 99 GLY A N 1
ATOM 765 C CA . GLY A 1 99 ? -0.022 10.741 2.931 1.00 91.38 99 GLY A CA 1
ATOM 766 C C . GLY A 1 99 ? -1.271 10.399 3.743 1.00 91.38 99 GLY A C 1
ATOM 767 O O . GLY A 1 99 ? -2.379 10.510 3.226 1.00 91.38 99 GLY A O 1
ATOM 768 N N . VAL A 1 100 ? -1.097 10.059 5.024 1.00 92.12 100 VAL A N 1
ATOM 769 C CA . VAL A 1 100 ? -2.198 9.803 5.965 1.00 92.12 100 VAL A CA 1
ATOM 770 C C . VAL A 1 100 ? -2.987 11.076 6.266 1.00 92.12 100 VAL A C 1
ATOM 772 O O . VAL A 1 100 ? -4.210 11.031 6.222 1.00 92.12 100 VAL A O 1
ATOM 775 N N . VAL A 1 101 ? -2.327 12.215 6.496 1.00 94.69 101 VAL A N 1
ATOM 776 C CA . VAL A 1 101 ? -2.995 13.515 6.697 1.00 94.69 101 VAL A CA 1
ATOM 777 C C . VAL A 1 101 ? -3.877 13.854 5.495 1.00 94.69 101 VAL A C 1
ATOM 779 O O . VAL A 1 101 ? -5.053 14.174 5.655 1.00 94.69 101 VAL A O 1
ATOM 782 N N . ALA A 1 102 ? -3.348 13.719 4.276 1.00 94.31 102 ALA A N 1
ATOM 783 C CA . ALA A 1 102 ? -4.130 13.957 3.068 1.00 94.31 102 ALA A CA 1
ATOM 784 C C . ALA A 1 102 ? -5.293 12.962 2.920 1.00 94.31 102 ALA A C 1
ATOM 786 O O . ALA A 1 102 ? -6.405 13.362 2.579 1.00 94.31 102 ALA A O 1
ATOM 787 N N . ALA A 1 103 ? -5.061 11.678 3.210 1.00 92.94 103 ALA A N 1
ATOM 788 C CA . ALA A 1 103 ? -6.113 10.669 3.198 1.00 92.94 103 ALA A CA 1
ATOM 789 C C . ALA A 1 103 ? -7.205 10.974 4.233 1.00 92.94 103 ALA A C 1
ATOM 791 O O . ALA A 1 103 ? -8.379 10.815 3.922 1.00 92.94 103 ALA A O 1
ATOM 792 N N . HIS A 1 104 ? -6.843 11.469 5.419 1.00 95.44 104 HIS A N 1
ATOM 793 C CA . HIS A 1 104 ? -7.785 11.890 6.454 1.00 95.44 104 HIS A CA 1
ATOM 794 C C . HIS A 1 104 ? -8.645 13.071 5.996 1.00 95.44 104 HIS A C 1
ATOM 796 O O . HIS A 1 104 ? -9.858 13.042 6.177 1.00 95.44 104 HIS A O 1
ATOM 802 N N . MET A 1 105 ? -8.057 14.075 5.335 1.00 95.06 105 MET A N 1
ATOM 803 C CA . MET A 1 105 ? -8.821 15.196 4.770 1.00 95.06 105 MET A CA 1
ATOM 804 C C . MET A 1 105 ? -9.858 14.738 3.738 1.00 95.06 105 MET A C 1
ATOM 806 O O . MET A 1 105 ? -10.964 15.274 3.697 1.00 95.06 105 MET A O 1
ATOM 810 N N . GLU A 1 106 ? -9.523 13.745 2.912 1.00 94.19 106 GLU A N 1
ATOM 811 C CA . GLU A 1 106 ? -10.484 13.135 1.986 1.00 94.19 106 GLU A CA 1
ATOM 812 C C . GLU A 1 106 ? -11.532 12.288 2.720 1.00 94.19 106 GLU A C 1
ATOM 814 O O . GLU A 1 106 ? -12.714 12.334 2.384 1.00 94.19 106 GLU A O 1
ATOM 819 N N . ASP A 1 107 ? -11.129 11.549 3.753 1.00 94.69 107 ASP A N 1
ATOM 820 C CA . ASP A 1 107 ? -12.019 10.703 4.547 1.00 94.69 107 ASP A CA 1
ATOM 821 C C . ASP A 1 107 ? -13.057 11.525 5.325 1.00 94.69 107 ASP A C 1
ATOM 823 O O . ASP A 1 107 ? -14.225 11.151 5.402 1.00 94.69 107 ASP A O 1
ATOM 827 N N . MET A 1 108 ? -12.677 12.713 5.800 1.00 94.50 108 MET A N 1
ATOM 828 C CA . MET A 1 108 ? -13.577 13.659 6.466 1.00 94.50 108 MET A CA 1
ATOM 829 C C . MET A 1 108 ? -14.719 14.159 5.569 1.00 94.50 108 MET A C 1
ATOM 831 O O . MET A 1 108 ? -15.748 14.591 6.091 1.00 94.50 108 MET A O 1
ATOM 835 N N . LYS A 1 109 ? -14.587 14.057 4.238 1.00 96.31 109 LYS A N 1
ATOM 836 C CA . LYS A 1 109 ? -15.667 14.378 3.285 1.00 96.31 109 LYS A CA 1
ATOM 837 C C . LYS A 1 109 ? -16.735 13.285 3.209 1.00 96.31 109 LYS A C 1
ATOM 839 O O . LYS A 1 109 ? -17.811 13.530 2.670 1.00 96.31 109 LYS A O 1
ATOM 844 N N . LYS A 1 110 ? -16.450 12.083 3.716 1.00 94.50 110 LYS A N 1
ATOM 845 C CA . LYS A 1 110 ? -17.401 10.969 3.757 1.00 94.50 110 LYS A CA 1
ATOM 846 C C . LYS A 1 110 ? -18.355 11.106 4.940 1.00 94.50 110 LYS A C 1
ATOM 848 O O . LYS A 1 110 ? -18.069 11.798 5.928 1.00 94.50 110 LYS A O 1
ATOM 853 N N . ASN A 1 111 ? -19.458 10.368 4.862 1.00 94.44 111 ASN A N 1
ATOM 854 C CA . ASN A 1 111 ? -20.351 10.169 5.996 1.00 94.44 111 ASN A CA 1
ATOM 855 C C . ASN A 1 111 ? -19.587 9.520 7.161 1.00 94.44 111 ASN A C 1
ATOM 857 O O . ASN A 1 111 ? -18.724 8.678 6.905 1.00 94.44 111 ASN A O 1
ATOM 861 N N . PRO A 1 112 ? -19.898 9.857 8.426 1.00 90.38 112 PRO A N 1
ATOM 862 C CA . PRO A 1 112 ? -19.190 9.320 9.592 1.00 90.38 112 PRO A CA 1
ATOM 863 C C . PRO A 1 112 ? -19.081 7.788 9.632 1.00 90.38 112 PRO A C 1
ATOM 865 O O . PRO A 1 112 ? -18.066 7.258 10.072 1.00 90.38 112 PRO A O 1
ATOM 868 N N . GLU A 1 113 ? -20.093 7.079 9.130 1.00 90.69 113 GLU A N 1
ATOM 869 C CA . GLU A 1 113 ? -20.142 5.610 9.098 1.00 90.69 113 GLU A CA 1
ATOM 870 C C . GLU A 1 113 ? -19.185 4.972 8.077 1.00 90.69 113 GLU A C 1
ATOM 872 O O . GLU A 1 113 ? -18.834 3.799 8.209 1.00 90.69 113 GLU A O 1
ATOM 877 N N . ASP A 1 114 ? -18.751 5.740 7.076 1.00 92.00 114 ASP A N 1
ATOM 878 C CA . ASP A 1 114 ? -17.853 5.290 6.006 1.00 92.00 114 ASP A CA 1
ATOM 879 C C . ASP A 1 114 ? -16.398 5.735 6.236 1.00 92.00 114 ASP A C 1
ATOM 881 O O . ASP A 1 114 ? -15.519 5.467 5.408 1.00 92.00 114 ASP A O 1
ATOM 885 N N . ARG A 1 115 ? -16.135 6.430 7.351 1.00 94.06 115 ARG A N 1
ATOM 886 C CA . ARG A 1 115 ? -14.795 6.886 7.725 1.00 94.06 115 ARG A CA 1
ATOM 887 C C . ARG A 1 115 ? -13.975 5.736 8.282 1.00 94.06 115 ARG A C 1
ATOM 889 O O . ARG A 1 115 ? -14.426 4.970 9.137 1.00 94.06 115 ARG A O 1
ATOM 896 N N . TYR A 1 116 ? -12.741 5.658 7.811 1.00 93.62 116 TYR A N 1
ATOM 897 C CA . TYR A 1 116 ? -11.724 4.752 8.316 1.00 93.62 116 TYR A CA 1
ATOM 898 C C . TYR A 1 116 ? -10.674 5.471 9.164 1.00 93.62 116 TYR A C 1
ATOM 900 O O . TYR A 1 116 ? -10.157 4.879 10.106 1.00 93.62 116 TYR A O 1
ATOM 908 N N . ILE A 1 117 ? -10.362 6.735 8.867 1.00 94.81 117 ILE A N 1
ATOM 909 C CA . ILE A 1 117 ? -9.374 7.538 9.593 1.00 94.81 117 ILE A CA 1
ATOM 910 C C . ILE A 1 117 ? -10.117 8.556 10.452 1.00 94.81 117 ILE A C 1
ATOM 912 O O . ILE A 1 117 ? -10.654 9.543 9.949 1.00 94.81 117 ILE A O 1
ATOM 916 N N . HIS A 1 118 ? -10.123 8.322 11.761 1.00 92.75 118 HIS A N 1
ATOM 917 C CA . HIS A 1 118 ? -10.933 9.097 12.707 1.00 92.75 118 HIS A CA 1
ATOM 918 C C . HIS A 1 118 ? -10.141 10.194 13.400 1.00 92.75 118 HIS A C 1
ATOM 920 O O . HIS A 1 118 ? -10.721 11.189 13.823 1.00 92.75 118 HIS A O 1
ATOM 926 N N . TYR A 1 119 ? -8.824 10.028 13.505 1.00 93.81 119 TYR A N 1
ATOM 927 C CA . TYR A 1 119 ? -7.974 10.984 14.197 1.00 93.81 119 TYR A CA 1
ATOM 928 C C . TYR A 1 119 ? -6.558 10.983 13.630 1.00 93.81 119 TYR A C 1
ATOM 930 O O . TYR A 1 119 ? -5.975 9.920 13.403 1.00 93.81 119 TYR A O 1
ATOM 938 N N . VAL A 1 120 ? -6.015 12.181 13.420 1.00 95.12 120 VAL A N 1
ATOM 939 C CA . VAL A 1 120 ? -4.623 12.421 13.035 1.00 95.12 120 VAL A CA 1
ATOM 940 C C . VAL A 1 120 ? -4.143 13.651 13.791 1.00 95.12 120 VAL A C 1
ATOM 942 O O . VAL A 1 120 ? -4.674 14.740 13.583 1.00 95.12 120 VAL A O 1
ATOM 945 N N . GLN A 1 121 ? -3.151 13.490 14.662 1.00 93.56 121 GLN A N 1
ATOM 946 C CA . GLN A 1 121 ? -2.583 14.596 15.429 1.00 93.56 121 GLN A CA 1
ATOM 947 C C . GLN A 1 121 ? -1.076 14.429 15.603 1.00 93.56 121 GLN A C 1
ATOM 949 O O . GLN A 1 121 ? -0.511 13.345 15.448 1.00 93.56 121 GLN A O 1
ATOM 954 N N . THR A 1 122 ? -0.426 15.542 15.899 1.00 92.94 122 THR A N 1
ATOM 955 C CA . THR A 1 122 ? 0.994 15.620 16.191 1.00 92.94 122 THR A CA 1
ATOM 956 C C . THR A 1 122 ? 1.141 16.301 17.540 1.00 92.94 122 THR A C 1
ATOM 958 O O . THR A 1 122 ? 0.686 17.428 17.709 1.00 92.94 122 THR A O 1
ATOM 961 N N . GLU A 1 123 ? 1.751 15.605 18.489 1.00 89.44 123 GLU A N 1
ATOM 962 C CA . GLU A 1 123 ? 1.975 16.069 19.857 1.00 89.44 123 GLU A CA 1
ATOM 963 C C . GLU A 1 123 ? 3.466 16.238 20.121 1.00 89.44 123 GLU A C 1
ATOM 965 O O . GLU A 1 123 ? 4.289 15.591 19.480 1.00 89.44 123 GLU A O 1
ATOM 970 N N . LEU A 1 124 ? 3.839 17.085 21.076 1.00 90.19 124 LEU A N 1
ATOM 971 C CA . LEU A 1 124 ? 5.233 17.182 21.509 1.00 90.19 124 LEU A CA 1
ATOM 972 C C . LEU A 1 124 ? 5.590 15.982 22.386 1.00 90.19 124 LEU A C 1
ATOM 974 O O . LEU A 1 124 ? 4.850 15.629 23.305 1.00 90.19 124 LEU A O 1
ATOM 978 N N . SER A 1 125 ? 6.744 15.369 22.127 1.00 86.81 125 SER A N 1
ATOM 979 C CA . SER A 1 125 ? 7.239 14.298 22.984 1.00 86.81 125 SER A CA 1
ATOM 980 C C . SER A 1 125 ? 7.668 14.844 24.344 1.00 86.81 125 SER A C 1
ATOM 982 O O . SER A 1 125 ? 8.347 15.869 24.436 1.00 86.81 125 SER A O 1
ATOM 984 N N . SER A 1 126 ? 7.304 14.139 25.416 1.00 85.06 126 SER A N 1
ATOM 985 C CA . SER A 1 126 ? 7.636 14.527 26.793 1.00 85.06 126 SER A CA 1
ATOM 986 C C . SER A 1 126 ? 9.132 14.443 27.109 1.00 85.06 126 SER A C 1
ATOM 988 O O . SER A 1 126 ? 9.599 15.110 28.029 1.00 85.06 126 SER A O 1
ATOM 990 N N . ASP A 1 127 ? 9.891 13.664 26.338 1.00 86.94 127 ASP A N 1
ATOM 991 C CA . ASP A 1 127 ? 11.352 13.576 26.418 1.00 86.94 127 ASP A CA 1
ATOM 992 C C . ASP A 1 127 ? 12.073 14.653 25.582 1.00 86.94 127 ASP A C 1
ATOM 994 O O . ASP A 1 127 ? 13.302 14.690 25.554 1.00 86.94 127 ASP A O 1
ATOM 998 N N . GLY A 1 128 ? 11.325 15.525 24.894 1.00 82.25 128 GLY A N 1
ATOM 999 C CA . GLY A 1 128 ? 11.869 16.565 24.022 1.00 82.25 128 GLY A CA 1
ATOM 1000 C C . GLY A 1 128 ? 12.424 16.057 22.687 1.00 82.25 128 GLY A C 1
ATOM 1001 O O . GLY A 1 128 ? 12.915 16.867 21.898 1.00 82.25 128 GLY A O 1
ATOM 1002 N N . ASN A 1 129 ? 12.324 14.758 22.379 1.00 81.69 129 ASN A N 1
ATOM 1003 C CA . ASN A 1 129 ? 12.830 14.170 21.134 1.00 81.69 129 ASN A CA 1
ATOM 1004 C C . ASN A 1 129 ? 11.847 14.332 19.966 1.00 81.69 129 ASN A C 1
ATOM 1006 O O . ASN A 1 129 ? 11.478 13.377 19.283 1.00 81.69 129 ASN A O 1
ATOM 1010 N N . GLY A 1 130 ? 11.450 15.576 19.704 1.00 85.25 130 GLY A N 1
ATOM 1011 C CA . GLY A 1 130 ? 10.591 15.928 18.580 1.00 85.25 130 GLY A CA 1
ATOM 1012 C C . GLY A 1 130 ? 9.114 15.633 18.826 1.00 85.25 130 GLY A C 1
ATOM 1013 O O . GLY A 1 130 ? 8.623 15.707 19.953 1.00 85.25 130 GLY A O 1
ATOM 1014 N N . ASN A 1 131 ? 8.396 15.357 17.739 1.00 88.50 131 ASN A N 1
ATOM 1015 C CA . ASN A 1 131 ? 6.950 15.198 17.758 1.00 88.50 131 ASN A CA 1
ATOM 1016 C C . ASN A 1 131 ? 6.535 13.725 17.691 1.00 88.50 131 ASN A C 1
ATOM 1018 O O . ASN A 1 131 ? 7.125 12.933 16.957 1.00 88.50 131 ASN A O 1
ATOM 1022 N N . ILE A 1 132 ? 5.464 13.390 18.402 1.00 88.50 132 ILE A N 1
ATOM 1023 C CA . ILE A 1 132 ? 4.762 12.116 18.341 1.00 88.50 132 ILE A CA 1
ATOM 1024 C C . ILE A 1 132 ? 3.599 12.265 17.368 1.00 88.50 132 ILE A C 1
ATOM 1026 O O . ILE A 1 132 ? 2.697 13.078 17.558 1.00 88.50 132 ILE A O 1
ATOM 1030 N N . GLU A 1 133 ? 3.612 11.456 16.320 1.00 91.94 133 GLU A N 1
ATOM 1031 C CA . GLU A 1 133 ? 2.525 11.372 15.353 1.00 91.94 133 GLU A CA 1
ATOM 1032 C C . GLU A 1 133 ? 1.539 10.287 15.798 1.00 91.94 133 GLU A C 1
ATOM 1034 O O . GLU A 1 133 ? 1.906 9.118 15.932 1.00 91.94 133 GLU A O 1
ATOM 1039 N N . VAL A 1 134 ? 0.282 10.668 16.026 1.00 91.75 134 VAL A N 1
ATOM 1040 C CA . VAL A 1 134 ? -0.791 9.760 16.443 1.00 91.75 134 VAL A CA 1
ATOM 1041 C C . VAL A 1 134 ? -1.823 9.669 15.330 1.00 91.75 134 VAL A C 1
ATOM 1043 O O . VAL A 1 134 ? -2.375 10.676 14.886 1.00 91.75 134 VAL A O 1
ATOM 1046 N N . VAL A 1 135 ? -2.100 8.443 14.891 1.00 92.81 135 VAL A N 1
ATOM 1047 C CA . VAL A 1 135 ? -3.120 8.136 13.887 1.00 92.81 135 VAL A CA 1
ATOM 1048 C C . VAL A 1 135 ? -4.042 7.071 14.460 1.00 92.81 135 VAL A C 1
ATOM 1050 O O . VAL A 1 135 ? -3.576 6.009 14.864 1.00 92.81 135 VAL A O 1
ATOM 1053 N N . VAL A 1 136 ? -5.350 7.329 14.454 1.00 92.56 136 VAL A N 1
ATOM 1054 C CA . VAL A 1 136 ? -6.359 6.334 14.835 1.00 92.56 136 VAL A CA 1
ATOM 1055 C C . VAL A 1 136 ? -7.190 5.975 13.617 1.00 92.56 136 VAL A C 1
ATOM 1057 O O . VAL A 1 136 ? -7.900 6.809 13.044 1.00 92.56 136 VAL A O 1
ATOM 1060 N N . MET A 1 137 ? -7.106 4.701 13.245 1.00 93.00 137 MET A N 1
ATOM 1061 C CA . MET A 1 137 ? -7.891 4.108 12.174 1.00 93.00 137 MET A CA 1
ATOM 1062 C C . MET A 1 137 ? -8.816 3.043 12.747 1.00 93.00 137 MET A C 1
ATOM 1064 O O . MET A 1 137 ? -8.400 2.225 13.563 1.00 93.00 137 MET A O 1
ATOM 1068 N N . MET A 1 138 ? -10.071 3.055 12.321 1.00 91.50 138 MET A N 1
ATOM 1069 C CA . MET A 1 138 ? -11.072 2.085 12.745 1.00 91.50 138 MET A CA 1
ATOM 1070 C C . MET A 1 138 ? -12.174 1.988 11.695 1.00 91.50 138 MET A C 1
ATOM 1072 O O . MET A 1 138 ? -12.579 2.982 11.096 1.00 91.50 138 MET A O 1
ATOM 1076 N N . ASN A 1 139 ? -12.704 0.786 11.492 1.00 90.00 139 ASN A N 1
ATOM 1077 C CA . ASN A 1 139 ? -13.952 0.637 10.758 1.00 90.00 139 ASN A CA 1
ATOM 1078 C C . ASN A 1 139 ? -15.105 1.051 11.683 1.00 90.00 139 ASN A C 1
ATOM 1080 O O . ASN A 1 139 ? -15.337 0.391 12.697 1.00 90.00 139 ASN A O 1
ATOM 1084 N N . ALA A 1 140 ? -15.822 2.123 11.336 1.00 88.25 140 ALA A N 1
ATOM 1085 C CA . ALA A 1 140 ? -16.866 2.687 12.192 1.00 88.25 140 ALA A CA 1
ATOM 1086 C C . ALA A 1 140 ? -17.959 1.666 12.563 1.00 88.25 140 ALA A C 1
ATOM 1088 O O . ALA A 1 140 ? -18.418 1.651 13.702 1.00 88.25 140 ALA A O 1
ATOM 1089 N N . LYS A 1 141 ? -18.320 0.759 11.642 1.00 86.69 141 LYS A N 1
ATOM 1090 C CA . LYS A 1 141 ? -19.327 -0.288 11.889 1.00 86.69 141 LYS A CA 1
ATOM 1091 C C . LYS A 1 141 ? -18.837 -1.324 12.896 1.00 86.69 141 LYS A C 1
ATOM 1093 O O . LYS A 1 141 ? -19.595 -1.743 13.759 1.00 86.69 141 LYS A O 1
ATOM 1098 N N . LEU A 1 142 ? -17.563 -1.712 12.819 1.00 86.12 142 LEU A N 1
ATOM 1099 C CA . LEU A 1 142 ? -16.982 -2.663 13.773 1.00 86.12 142 LEU A CA 1
ATOM 1100 C C . LEU A 1 142 ? -16.762 -2.037 15.152 1.00 86.12 142 LEU A C 1
ATOM 1102 O O . LEU A 1 142 ? -16.881 -2.727 16.158 1.00 86.12 142 LEU A O 1
ATOM 1106 N N . VAL A 1 143 ? -16.467 -0.739 15.225 1.00 86.50 143 VAL A N 1
ATOM 1107 C CA . VAL A 1 143 ? -16.244 -0.064 16.511 1.00 86.50 143 VAL A CA 1
ATOM 1108 C C . VAL A 1 143 ? -17.506 0.032 17.361 1.00 86.50 143 VAL A C 1
ATOM 1110 O O . VAL A 1 143 ? -17.405 -0.030 18.583 1.00 86.50 143 VAL A O 1
ATOM 1113 N N . GLN A 1 144 ? -18.692 0.097 16.753 1.00 85.88 144 GLN A N 1
ATOM 1114 C CA . GLN A 1 144 ? -19.958 0.056 17.500 1.00 85.88 144 GLN A CA 1
ATOM 1115 C C . GLN A 1 144 ? -20.093 -1.226 18.338 1.00 85.88 144 GLN A C 1
ATOM 1117 O O . GLN A 1 144 ? -20.669 -1.214 19.426 1.00 85.88 144 GLN A O 1
ATOM 1122 N N . GLU A 1 145 ? -19.489 -2.320 17.877 1.00 87.69 145 GLU A N 1
ATOM 1123 C CA . GLU A 1 145 ? -19.513 -3.615 18.551 1.00 87.69 145 GLU A CA 1
ATOM 1124 C C . GLU A 1 145 ? -18.539 -3.704 19.734 1.00 87.69 145 GLU A C 1
ATOM 1126 O O . GLU A 1 145 ? -18.607 -4.668 20.497 1.00 87.69 145 GLU A O 1
ATOM 1131 N N . LEU A 1 146 ? -17.662 -2.710 19.930 1.00 88.38 146 LEU A N 1
ATOM 1132 C CA . LEU A 1 146 ? -16.684 -2.683 21.021 1.00 88.38 146 LEU A CA 1
ATOM 1133 C C . LEU A 1 146 ? -17.359 -2.764 22.396 1.00 88.38 146 LEU A C 1
ATOM 1135 O O . LEU A 1 146 ? -16.908 -3.518 23.252 1.00 88.38 146 LEU A O 1
ATOM 1139 N N . HIS A 1 147 ? -18.467 -2.045 22.599 1.00 87.75 147 HIS A N 1
ATOM 1140 C CA . HIS A 1 147 ? -19.213 -2.072 23.864 1.00 87.75 147 HIS A CA 1
ATOM 1141 C C . HIS A 1 147 ? -19.916 -3.409 24.129 1.00 87.75 147 HIS A C 1
ATOM 1143 O O . HIS A 1 147 ? -20.223 -3.725 25.274 1.00 87.75 147 HIS A O 1
ATOM 1149 N N . SER A 1 148 ? -20.173 -4.183 23.072 1.00 88.56 148 SER A N 1
ATOM 1150 C CA . SER A 1 148 ? -20.782 -5.515 23.155 1.00 88.56 148 SER A CA 1
ATOM 1151 C C . SER A 1 148 ? -19.739 -6.637 23.147 1.00 88.56 148 SER A C 1
ATOM 1153 O O . SER A 1 148 ? -20.099 -7.812 23.222 1.00 88.56 148 SER A O 1
ATOM 1155 N N . ALA A 1 149 ? -18.452 -6.307 23.021 1.00 90.06 149 ALA A N 1
ATOM 1156 C CA . ALA A 1 149 ? -17.389 -7.292 23.002 1.00 90.06 149 ALA A CA 1
ATOM 1157 C C . ALA A 1 149 ? -17.193 -7.889 24.400 1.00 90.06 149 ALA A C 1
ATOM 1159 O O . ALA A 1 149 ? -17.091 -7.178 25.397 1.00 90.06 149 ALA A O 1
ATOM 1160 N N . ARG A 1 150 ? -17.073 -9.216 24.466 1.00 91.06 150 ARG A N 1
ATOM 1161 C CA . ARG A 1 150 ? -16.743 -9.942 25.696 1.00 91.06 150 ARG A CA 1
ATOM 1162 C C . ARG A 1 150 ? -15.339 -9.599 26.186 1.00 91.06 150 ARG A C 1
ATOM 1164 O O . ARG A 1 150 ? -15.078 -9.589 27.384 1.00 91.06 150 ARG A O 1
ATOM 1171 N N . ALA A 1 151 ? -14.425 -9.383 25.246 1.00 90.00 151 ALA A N 1
ATOM 1172 C CA . ALA A 1 151 ? -13.046 -9.016 25.518 1.00 90.00 151 ALA A CA 1
ATOM 1173 C C . ALA A 1 151 ? -12.464 -8.221 24.348 1.00 90.00 151 ALA A C 1
ATOM 1175 O O . ALA A 1 151 ? -12.828 -8.451 23.193 1.00 90.00 151 ALA A O 1
ATOM 1176 N N . SER A 1 152 ? -11.505 -7.350 24.641 1.00 89.00 152 SER A N 1
ATOM 1177 C CA . SER A 1 152 ? -10.597 -6.767 23.657 1.00 89.00 152 SER A CA 1
ATOM 1178 C C . SER A 1 152 ? -9.164 -7.216 23.949 1.00 89.00 152 SER A C 1
ATOM 1180 O O . SER A 1 152 ? -8.767 -7.388 25.100 1.00 89.00 152 SER A O 1
ATOM 1182 N N . LEU A 1 153 ? -8.396 -7.455 22.892 1.00 88.94 153 LEU A N 1
ATOM 1183 C CA . LEU A 1 153 ? -6.970 -7.751 22.944 1.00 88.94 153 LEU A CA 1
ATOM 1184 C C . LEU A 1 153 ? -6.247 -6.692 22.129 1.00 88.94 153 LEU A C 1
ATOM 1186 O O . LEU A 1 153 ? -6.644 -6.405 21.003 1.00 88.94 153 LEU A O 1
ATOM 1190 N N . TYR A 1 154 ? -5.183 -6.139 22.691 1.00 87.25 154 TYR A N 1
ATOM 1191 C CA . TYR A 1 154 ? -4.348 -5.157 22.018 1.00 87.25 154 TYR A CA 1
ATOM 1192 C C . TYR A 1 154 ? -3.003 -5.813 21.743 1.00 87.25 154 TYR A C 1
ATOM 1194 O O . TYR A 1 154 ? -2.302 -6.189 22.684 1.00 87.25 154 TYR A O 1
ATOM 1202 N N . ASP A 1 155 ? -2.661 -5.985 20.467 1.00 82.56 155 ASP A N 1
ATOM 1203 C CA . ASP A 1 155 ? -1.321 -6.411 20.091 1.00 82.56 155 ASP A CA 1
ATOM 1204 C C . ASP A 1 155 ? -0.380 -5.221 20.287 1.00 82.56 155 ASP A C 1
ATOM 1206 O O . ASP A 1 155 ? -0.278 -4.317 19.456 1.00 82.56 155 ASP A O 1
ATOM 1210 N N . ASN A 1 156 ? 0.270 -5.209 21.448 1.00 73.88 156 ASN A N 1
ATOM 1211 C CA . ASN A 1 156 ? 1.322 -4.268 21.792 1.00 73.88 156 ASN A CA 1
ATOM 1212 C C . ASN A 1 156 ? 2.708 -4.854 21.521 1.00 73.88 156 ASN A C 1
ATOM 1214 O O . ASN A 1 156 ? 3.688 -4.329 22.055 1.00 73.88 156 ASN A O 1
ATOM 1218 N N . THR A 1 157 ? 2.811 -5.946 20.747 1.00 63.78 157 THR A N 1
ATOM 1219 C CA . THR A 1 157 ? 4.102 -6.536 20.418 1.00 63.78 157 THR A CA 1
ATOM 1220 C C . THR A 1 157 ? 4.934 -5.448 19.768 1.00 63.78 157 THR A C 1
ATOM 1222 O O . THR A 1 157 ? 4.705 -5.074 18.617 1.00 63.78 157 THR A O 1
ATOM 1225 N N . TYR A 1 158 ? 5.917 -4.946 20.520 1.00 59.91 158 TYR A N 1
ATOM 1226 C CA . TYR A 1 158 ? 6.948 -4.045 20.040 1.00 59.91 158 TYR A CA 1
ATOM 1227 C C . TYR A 1 158 ? 7.783 -4.817 19.025 1.00 59.91 158 TYR A C 1
ATOM 1229 O O . TYR A 1 158 ? 8.893 -5.277 19.301 1.00 59.91 158 TYR A O 1
ATOM 1237 N N . LYS A 1 159 ? 7.241 -5.023 17.827 1.00 54.25 159 LYS A N 1
ATOM 1238 C CA . LYS A 1 159 ? 8.049 -5.431 16.700 1.00 54.25 159 LYS A CA 1
ATOM 1239 C C . LYS A 1 159 ? 9.044 -4.283 16.579 1.00 54.25 159 LYS A C 1
ATOM 1241 O O . LYS A 1 159 ? 8.659 -3.136 16.390 1.00 54.25 159 LYS A O 1
ATOM 1246 N N . LYS A 1 160 ? 10.329 -4.556 16.799 1.00 49.12 160 LYS A N 1
ATOM 1247 C CA . LYS A 1 160 ? 11.397 -3.621 16.440 1.00 49.12 160 LYS A CA 1
ATOM 1248 C C . LYS A 1 160 ? 11.293 -3.439 14.927 1.00 49.12 160 LYS A C 1
ATOM 1250 O O . LYS A 1 160 ? 11.867 -4.229 14.181 1.00 49.12 160 LYS A O 1
ATOM 1255 N N . VAL A 1 161 ? 10.456 -2.516 14.458 1.00 52.50 161 VAL A N 1
ATOM 1256 C CA . VAL A 1 161 ? 10.155 -2.411 13.034 1.00 52.50 161 VAL A CA 1
ATOM 1257 C C . VAL A 1 161 ? 11.051 -1.350 12.430 1.00 52.50 161 VAL A C 1
ATOM 1259 O O . VAL A 1 161 ? 11.137 -0.227 12.899 1.00 52.50 161 VAL A O 1
ATOM 1262 N N . LEU A 1 162 ? 11.672 -1.742 11.329 1.00 51.03 162 LEU A N 1
ATOM 1263 C CA . LEU A 1 162 ? 12.368 -0.974 10.300 1.00 51.03 162 LEU A CA 1
ATOM 1264 C C . LEU A 1 162 ? 11.592 0.252 9.728 1.00 51.03 162 LEU A C 1
ATOM 1266 O O . LEU A 1 162 ? 11.856 0.659 8.597 1.00 51.03 162 LEU A O 1
ATOM 1270 N N . ARG A 1 163 ? 10.568 0.771 10.418 1.00 64.00 163 ARG A N 1
ATOM 1271 C CA . ARG A 1 163 ? 9.591 1.771 9.955 1.00 64.00 163 ARG A CA 1
ATOM 1272 C C . ARG A 1 163 ? 9.497 2.931 10.951 1.00 64.00 163 ARG A C 1
ATOM 1274 O O . ARG A 1 163 ? 9.890 2.792 12.099 1.00 64.00 163 ARG A O 1
ATOM 1281 N N . ALA A 1 164 ? 8.979 4.068 10.490 1.00 78.31 164 ALA A N 1
ATOM 1282 C CA . ALA A 1 164 ? 8.912 5.305 11.273 1.00 78.31 164 ALA A CA 1
ATOM 1283 C C . ALA A 1 164 ? 7.833 5.304 12.375 1.00 78.31 164 ALA A C 1
ATOM 1285 O O . ALA A 1 164 ? 7.938 6.082 13.316 1.00 78.31 164 ALA A O 1
ATOM 1286 N N . HIS A 1 165 ? 6.822 4.433 12.278 1.00 82.69 165 HIS A N 1
ATOM 1287 C CA . HIS A 1 165 ? 5.678 4.386 13.193 1.00 82.69 165 HIS A CA 1
ATOM 1288 C C . HIS A 1 165 ? 5.580 3.035 13.890 1.00 82.69 165 HIS A C 1
ATOM 1290 O O . HIS A 1 165 ? 5.797 1.993 13.264 1.00 82.69 165 HIS A O 1
ATOM 1296 N N . ASN A 1 166 ? 5.188 3.069 15.162 1.00 84.00 166 ASN A N 1
ATOM 1297 C CA . ASN A 1 166 ? 4.704 1.890 15.868 1.00 84.00 166 ASN A CA 1
ATOM 1298 C C . ASN A 1 166 ? 3.228 1.679 15.523 1.00 84.00 166 ASN A C 1
ATOM 1300 O O . ASN A 1 166 ? 2.462 2.637 15.442 1.00 84.00 166 ASN A O 1
ATOM 1304 N N . GLU A 1 167 ? 2.841 0.427 15.325 1.00 83.81 167 GLU A N 1
ATOM 1305 C CA . GLU A 1 167 ? 1.470 0.037 15.009 1.00 83.81 167 GLU A CA 1
ATOM 1306 C C . GLU A 1 167 ? 0.897 -0.754 16.184 1.00 83.81 167 GLU A C 1
ATOM 1308 O O . GLU A 1 167 ? 1.568 -1.640 16.718 1.00 83.81 167 GLU A O 1
ATOM 1313 N N . TRP A 1 168 ? -0.325 -0.411 16.592 1.00 84.69 168 TRP A N 1
ATOM 1314 C CA . TRP A 1 168 ? -1.088 -1.131 17.608 1.00 84.69 168 TRP A CA 1
ATOM 1315 C C . TRP A 1 168 ? -2.390 -1.613 16.988 1.00 84.69 168 TRP A C 1
ATOM 1317 O O . TRP A 1 168 ? -3.190 -0.809 16.508 1.00 84.69 168 TRP A O 1
ATOM 1327 N N . GLU A 1 169 ? -2.609 -2.921 17.019 1.00 85.69 169 GLU A N 1
ATOM 1328 C CA . GLU A 1 169 ? -3.839 -3.529 16.525 1.00 85.69 169 GLU A CA 1
ATOM 1329 C C . GLU A 1 169 ? -4.736 -3.893 17.709 1.00 85.69 169 GLU A C 1
ATOM 1331 O O . GLU A 1 169 ? -4.286 -4.486 18.690 1.00 85.69 169 GLU A O 1
ATOM 1336 N N . ALA A 1 170 ? -6.019 -3.545 17.623 1.00 86.44 170 ALA A N 1
ATOM 1337 C CA . ALA A 1 170 ? -7.024 -3.938 18.601 1.00 86.44 170 ALA A CA 1
ATOM 1338 C C . ALA A 1 170 ? -7.958 -4.983 17.981 1.00 86.44 170 ALA A C 1
ATOM 1340 O O . ALA A 1 170 ? -8.599 -4.734 16.960 1.00 86.44 170 ALA A O 1
ATOM 1341 N N . VAL A 1 171 ? -8.059 -6.147 18.618 1.00 87.75 171 VAL A N 1
ATOM 1342 C CA . VAL A 1 171 ? -8.984 -7.222 18.253 1.00 87.75 171 VAL A CA 1
ATOM 1343 C C . VAL A 1 171 ? -10.097 -7.274 19.285 1.00 87.75 171 VAL A C 1
ATOM 1345 O O . VAL A 1 171 ? -9.839 -7.384 20.482 1.00 87.75 171 VAL A O 1
ATOM 1348 N N . ILE A 1 172 ? -11.344 -7.237 18.827 1.00 88.75 172 ILE A N 1
ATOM 1349 C CA . ILE A 1 172 ? -12.518 -7.378 19.690 1.00 88.75 172 ILE A CA 1
ATOM 1350 C C . ILE A 1 172 ? -13.143 -8.761 19.525 1.00 88.75 172 ILE A C 1
ATOM 1352 O O . ILE A 1 172 ? -13.360 -9.243 18.413 1.00 88.75 172 ILE A O 1
ATOM 1356 N N . TRP A 1 173 ? -13.454 -9.407 20.645 1.00 88.25 173 TRP A N 1
ATOM 1357 C CA . TRP A 1 173 ? -14.160 -10.678 20.675 1.00 88.25 173 TRP A CA 1
ATOM 1358 C C . TRP A 1 173 ? -15.635 -10.441 20.966 1.00 88.25 173 TRP A C 1
ATOM 1360 O O . TRP A 1 173 ? -16.030 -10.305 22.120 1.00 88.25 173 TRP A O 1
ATOM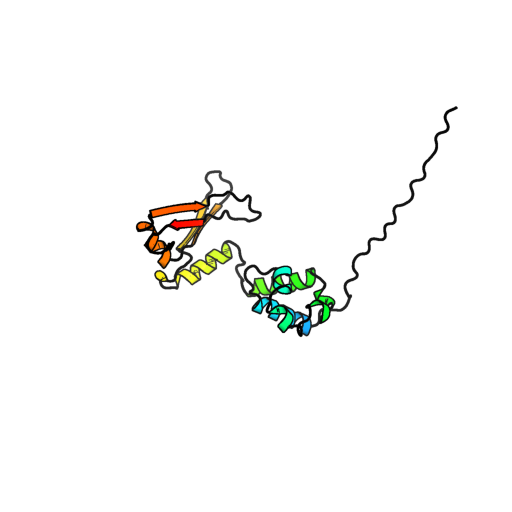 1370 N N . ASN A 1 174 ? -16.451 -10.401 19.919 1.00 86.75 174 ASN A N 1
ATOM 1371 C CA . ASN A 1 174 ? -17.899 -10.297 20.040 1.00 86.75 174 ASN A CA 1
ATOM 1372 C C . ASN A 1 174 ? -18.536 -11.668 19.797 1.00 86.75 174 ASN A C 1
ATOM 1374 O O . ASN A 1 174 ? -18.361 -12.238 18.722 1.00 86.75 174 ASN A O 1
ATOM 1378 N N . ASP A 1 175 ? -19.269 -12.192 20.780 1.00 84.94 175 ASP A N 1
ATOM 1379 C CA . ASP A 1 175 ? -19.874 -13.528 20.706 1.00 84.94 175 ASP A CA 1
ATOM 1380 C C . ASP A 1 175 ? -20.908 -13.652 19.568 1.00 84.94 175 ASP A C 1
ATOM 1382 O O . ASP A 1 175 ? -21.088 -14.738 19.021 1.00 84.94 175 ASP A O 1
ATOM 1386 N N . LYS A 1 176 ? -21.546 -12.547 19.150 1.00 83.00 176 LYS A N 1
ATOM 1387 C CA . LYS A 1 176 ? -22.490 -12.539 18.016 1.00 83.00 176 LYS A CA 1
ATOM 1388 C C . LYS A 1 176 ? -21.789 -12.723 16.671 1.00 83.00 176 LYS A C 1
ATOM 1390 O O . LYS A 1 176 ? -22.355 -13.331 15.770 1.00 83.00 176 LYS A O 1
ATOM 1395 N N . LEU A 1 177 ? -20.587 -12.163 16.525 1.00 79.75 177 LEU A N 1
ATOM 1396 C CA . LEU A 1 177 ? -19.827 -12.179 15.268 1.00 79.75 177 LEU A CA 1
ATOM 1397 C C . LEU A 1 177 ? -18.863 -13.364 15.197 1.00 79.75 177 LEU A C 1
ATOM 1399 O O . LEU A 1 177 ? -18.643 -13.937 14.132 1.00 79.75 177 LEU A O 1
ATOM 1403 N N . ASN A 1 178 ? -18.309 -13.760 16.340 1.00 74.81 178 ASN A N 1
ATOM 1404 C CA . ASN A 1 178 ? -17.382 -14.873 16.455 1.00 74.81 178 ASN A CA 1
ATOM 1405 C C . ASN A 1 178 ? -18.152 -16.177 16.636 1.00 74.81 178 ASN A C 1
ATOM 1407 O O . ASN A 1 178 ? -18.096 -16.822 17.682 1.00 74.81 178 ASN A O 1
ATOM 1411 N N . CYS A 1 179 ? -18.868 -16.584 15.591 1.00 58.31 179 CYS A N 1
ATOM 1412 C CA . CYS A 1 179 ? -19.485 -17.899 15.537 1.00 58.31 179 CYS A CA 1
ATOM 1413 C C . CYS A 1 179 ? -18.396 -18.973 15.388 1.00 58.31 179 CYS A C 1
ATOM 1415 O O . CYS A 1 179 ? -18.058 -19.383 14.278 1.00 58.31 179 CYS A O 1
ATOM 1417 N N . ARG A 1 180 ? -17.855 -19.468 16.504 1.00 57.22 180 ARG A N 1
ATOM 1418 C CA . ARG A 1 180 ? -17.320 -20.833 16.527 1.00 57.22 180 ARG A CA 1
ATOM 1419 C C . ARG A 1 180 ? -18.521 -21.773 16.597 1.00 57.22 180 ARG A C 1
ATOM 1421 O O . ARG A 1 180 ? -19.178 -21.837 17.632 1.00 57.22 180 ARG A O 1
ATOM 1428 N N . LYS A 1 181 ? -18.838 -22.423 15.476 1.00 46.59 181 LYS A N 1
ATOM 1429 C CA . LYS A 1 181 ? -19.521 -23.719 15.532 1.00 46.59 181 LYS A CA 1
ATOM 1430 C C . LYS A 1 181 ? -18.549 -24.759 16.071 1.00 46.59 181 LYS A C 1
ATOM 1432 O O . LYS A 1 181 ? -17.347 -24.636 15.739 1.00 46.59 181 LYS A O 1
#

Organism: Sphaerobolus stellatus (strain SS14) (NCBI:txid990650)

Radius of gyration: 26.22 Å; Cα contacts (8 Å, |Δi|>4): 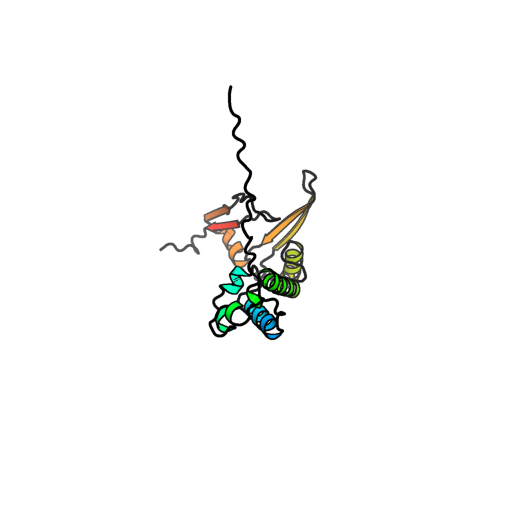185; chains: 1; bounding box: 93×41×52 Å

Solvent-accessible surface area (backbone atoms only — not comparable to full-atom values): 11348 Å² total; per-residue (Å²): 140,82,86,83,79,84,78,82,84,74,80,84,77,72,81,80,81,69,82,80,68,62,87,61,76,78,46,70,65,55,51,51,50,51,52,50,29,38,60,71,55,38,62,82,90,56,45,65,69,56,32,71,69,24,84,62,27,27,72,72,37,82,71,38,55,62,35,77,77,32,57,46,58,63,39,63,67,60,48,43,55,54,50,52,53,51,42,44,70,78,31,74,59,44,90,52,70,61,23,50,54,54,49,32,62,58,33,66,75,46,58,77,71,75,24,43,52,81,45,79,51,76,43,78,36,93,85,68,81,51,69,44,80,47,75,44,71,48,56,43,70,62,56,68,46,54,85,65,27,81,44,74,48,68,49,71,70,79,67,89,59,100,57,98,68,90,74,74,51,76,48,70,44,30,71,88,77,58,72,78,127